Protein 2EJ9 (pdb70)

CATH classification: 3.30.930.10 (+1 more: 2.30.30.100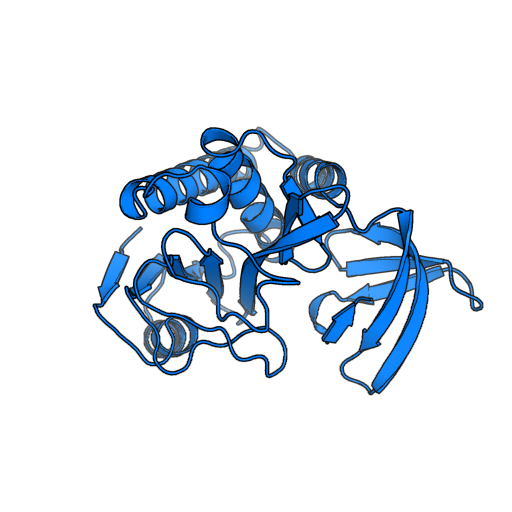)

Secondary structure (DSSP, 8-state):
-EEEEES-BS-HHHHHHHHHHTT--SEEEEES-BSS-B-GGG-B----TTSEEEEEEEETTSS-HHHHHHHHHHHHHHHHTTT--S-EEEETTTEEEEEETTEEEEEEEEEEEE-SSEEEEEEEE-SSSPPPGGGGGTB--HHHHHSS---HHHHHHHHHHHHHHHHHHHHTTSS-HHHHHHHHHHHBSSTT-EEEEEETTS-EEEEEEEEE-SSEEEEEETTEEEEEEGGGEEEE-

B-factor: mean 38.95, std 11.86, range [18.67, 87.2]

Organism: Methanocaldococcus jannaschii (strain ATCC 43067 / DSM 2661 / JAL-1 / JCM 10045 / NBRC 100440) (NCBI:txid243232)

Nearest PDB structures (foldseek):
  2ej9-assembly1_A  TM=1.004E+00  e=1.525E-51  Methanocaldococcus jannaschii
  2e41-assembly1_B  TM=8.689E-01  e=1.314E-20  Pyrococcus horikoshii OT3
  2dxu-assembly1_A  TM=8.469E-01  e=2.357E-19  Pyrococcus horikoshii
  8eni-assembly1_A-2  TM=8.545E-01  e=1.157E-18  Staphylococcus aureus subsp. aureus Mu50
  6jhu-assembly1_A-2  TM=6.626E-01  e=2.927E-15  Leishmania major

Structure (mmCIF, N/CA/C/O backbone):
data_2EJ9
#
_entry.id   2EJ9
#
_cell.length_a   117.114
_cell.length_b   61.843
_cell.length_c   42.438
_cell.angle_alpha   90.00
_cell.angle_beta   96.74
_cell.angle_gamma   90.00
#
_symmetry.space_group_name_H-M   'C 1 2 1'
#
loop_
_entity.id
_entity.type
_entity.pdbx_description
1 polymer 'Putative biotin ligase'
2 non-polymer BIOTIN
3 water water
#
loop_
_atom_site.group_PDB
_atom_site.id
_atom_site.type_symbol
_atom_site.label_atom_id
_atom_site.label_alt_id
_atom_site.label_comp_id
_atom_site.label_asym_id
_atom_site.label_entity_id
_atom_site.label_seq_id
_atom_site.pdbx_PDB_ins_code
_atom_site.Cartn_x
_atom_site.Cartn_y
_atom_site.Cartn_z
_atom_site.occupancy
_atom_site.B_iso_or_equiv
_atom_site.auth_seq_id
_atom_site.auth_comp_id
_atom_site.auth_asym_id
_atom_site.auth_atom_id
_atom_site.pdbx_PDB_model_num
ATOM 1 N N . MET A 1 1 ? 36.543 79.820 11.384 1.00 48.99 1 MET A N 1
ATOM 2 C CA . MET A 1 1 ? 35.830 79.104 10.290 1.00 47.41 1 MET A CA 1
ATOM 3 C C . MET A 1 1 ? 34.360 78.954 10.674 1.00 45.89 1 MET A C 1
ATOM 4 O O . MET A 1 1 ? 34.027 78.342 11.689 1.00 45.26 1 MET A O 1
ATOM 9 N N . GLU A 1 2 ? 33.487 79.535 9.859 1.00 44.98 2 GLU A N 1
ATOM 10 C CA . GLU A 1 2 ? 32.051 79.489 10.099 1.00 43.09 2 GLU A CA 1
ATOM 11 C C . GLU A 1 2 ? 31.530 78.056 10.182 1.00 40.75 2 GLU A C 1
ATOM 12 O O . GLU A 1 2 ? 31.871 77.211 9.353 1.00 39.31 2 GLU A O 1
ATOM 18 N N . ILE A 1 3 ? 30.710 77.783 11.193 1.00 36.88 3 ILE A N 1
ATOM 19 C CA . ILE A 1 3 ? 30.145 76.454 11.368 1.00 36.46 3 ILE A CA 1
ATOM 20 C C . ILE A 1 3 ? 28.622 76.478 11.348 1.00 36.42 3 ILE A C 1
ATOM 21 O O . ILE A 1 3 ? 27.987 77.159 12.154 1.00 36.30 3 ILE A O 1
ATOM 26 N N . ILE A 1 4 ? 28.044 75.734 10.414 1.00 34.64 4 ILE A N 1
ATOM 27 C CA . ILE A 1 4 ? 26.596 75.630 10.301 1.00 31.36 4 ILE A CA 1
ATOM 28 C C . ILE A 1 4 ? 26.258 74.340 11.028 1.00 30.37 4 ILE A C 1
ATOM 29 O O . ILE A 1 4 ? 26.523 73.253 10.526 1.00 29.14 4 ILE A O 1
ATOM 34 N N . HIS A 1 5 ? 25.694 74.467 12.226 1.00 29.86 5 HIS A N 1
ATOM 35 C CA . HIS A 1 5 ? 25.358 73.304 13.030 1.00 29.21 5 HIS A CA 1
ATOM 36 C C . HIS A 1 5 ? 23.896 72.909 12.894 1.00 29.48 5 HIS A C 1
ATOM 37 O O . HIS A 1 5 ? 22.996 73.601 13.388 1.00 28.93 5 HIS A O 1
ATOM 44 N N . LEU A 1 6 ? 23.672 71.775 12.242 1.00 27.44 6 LEU A N 1
ATOM 45 C CA . LEU A 1 6 ? 22.333 71.260 11.994 1.00 27.11 6 LEU A CA 1
ATOM 46 C C . LEU A 1 6 ? 21.996 70.086 12.899 1.00 28.60 6 LEU A C 1
ATOM 47 O O . LEU A 1 6 ? 22.885 69.362 13.354 1.00 25.63 6 LEU A O 1
ATOM 52 N N . SER A 1 7 ? 20.705 69.893 13.152 1.00 29.96 7 SER A N 1
ATOM 53 C CA . SER A 1 7 ? 20.264 68.780 13.985 1.00 32.16 7 SER A CA 1
ATOM 54 C C . SER A 1 7 ? 20.281 67.512 13.133 1.00 31.64 7 SER A C 1
ATOM 55 O O . SER A 1 7 ? 20.629 66.435 13.609 1.00 30.65 7 SER A O 1
ATOM 58 N N . GLU A 1 8 ? 19.913 67.647 11.862 1.00 31.45 8 GLU A N 1
ATOM 59 C CA . GLU A 1 8 ? 19.927 66.515 10.944 1.00 33.23 8 GLU A CA 1
ATOM 60 C C . GLU A 1 8 ? 19.983 67.010 9.507 1.00 32.45 8 GLU A C 1
ATOM 61 O O . GLU A 1 8 ? 19.631 68.151 9.214 1.00 33.29 8 GLU A O 1
ATOM 67 N N . ILE A 1 9 ? 20.437 66.148 8.611 1.00 32.42 9 ILE A N 1
ATOM 68 C CA . ILE A 1 9 ? 20.546 66.501 7.203 1.00 30.88 9 ILE A CA 1
ATOM 69 C C . ILE A 1 9 ? 20.716 65.173 6.473 1.00 31.94 9 ILE A C 1
ATOM 70 O O . ILE A 1 9 ? 20.955 64.149 7.113 1.00 32.41 9 ILE A O 1
ATOM 75 N N . ASP A 1 10 ? 20.581 65.1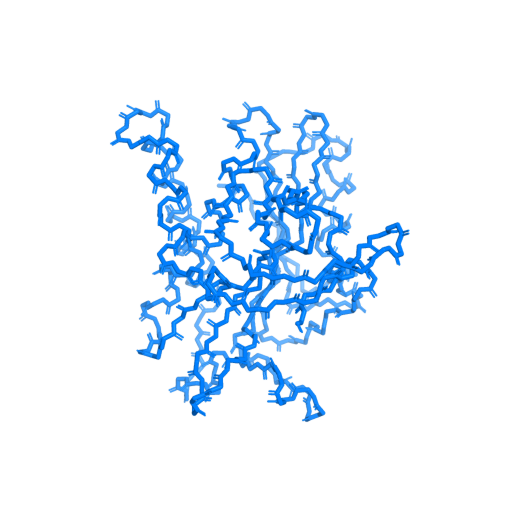71 5.150 1.00 31.25 10 ASP A N 1
ATOM 76 C CA . ASP A 1 10 ? 20.761 63.926 4.414 1.00 32.76 10 ASP A CA 1
ATOM 77 C C . ASP A 1 10 ? 22.244 63.543 4.529 1.00 31.06 10 ASP A C 1
ATOM 78 O O . ASP A 1 10 ? 22.593 62.442 4.978 1.00 30.68 10 ASP A O 1
ATOM 83 N N . SER A 1 11 ? 23.108 64.476 4.151 1.00 29.16 11 SER A N 1
ATOM 84 C CA . SER A 1 11 ? 24.552 64.281 4.215 1.00 28.12 11 SER A CA 1
ATOM 85 C C . SER A 1 11 ? 25.223 65.644 4.299 1.00 28.24 11 SER A C 1
ATOM 86 O O . SER A 1 11 ? 24.880 66.552 3.532 1.00 28.45 11 SER A O 1
ATOM 89 N N . THR A 1 12 ? 26.169 65.806 5.223 1.00 25.33 12 THR A N 1
ATOM 90 C CA . THR A 1 12 ? 26.847 67.095 5.340 1.00 24.23 12 THR A CA 1
ATOM 91 C C . THR A 1 12 ? 27.665 67.372 4.074 1.00 26.89 12 THR A C 1
ATOM 92 O O . THR A 1 12 ? 27.830 68.526 3.674 1.00 25.39 12 THR A O 1
ATOM 96 N N . ASN A 1 13 ? 28.168 66.317 3.437 1.00 27.54 13 ASN A N 1
ATOM 97 C CA . ASN A 1 13 ? 28.947 66.491 2.209 1.00 28.15 13 ASN A CA 1
ATOM 98 C C . ASN A 1 13 ? 28.056 67.042 1.098 1.00 28.31 13 ASN A C 1
ATOM 99 O O . ASN A 1 13 ? 28.392 68.036 0.456 1.00 29.01 13 ASN A O 1
ATOM 104 N N . ASP A 1 14 ? 26.919 66.392 0.867 1.00 29.57 14 ASP A N 1
ATOM 105 C CA . ASP A 1 14 ? 26.011 66.842 -0.183 1.00 30.97 14 ASP A CA 1
ATOM 106 C C . ASP A 1 14 ? 25.495 68.257 0.069 1.00 31.01 14 ASP A C 1
ATOM 107 O O . ASP A 1 14 ? 25.390 69.053 -0.862 1.00 31.62 14 ASP A O 1
ATOM 112 N N . TYR A 1 15 ? 25.179 68.587 1.319 1.00 29.00 15 TYR A N 1
ATOM 113 C CA . TYR A 1 15 ? 24.676 69.932 1.603 1.00 27.49 15 TYR A CA 1
ATOM 114 C C . TYR A 1 15 ? 25.794 70.974 1.486 1.00 25.98 15 TYR A C 1
ATOM 115 O O . TYR A 1 15 ? 25.580 72.087 1.000 1.00 24.20 15 TYR A O 1
ATOM 124 N N . ALA A 1 16 ? 26.990 70.620 1.935 1.00 22.26 16 ALA A N 1
ATOM 125 C CA . ALA A 1 16 ? 28.124 71.534 1.834 1.00 20.65 16 ALA A CA 1
ATOM 126 C C . ALA A 1 16 ? 28.407 71.806 0.351 1.00 22.59 16 ALA A C 1
ATOM 127 O O . ALA A 1 16 ? 28.841 72.903 -0.023 1.00 21.04 16 ALA A O 1
ATOM 129 N N . LYS A 1 17 ? 28.157 70.812 -0.495 1.00 22.07 17 LYS A N 1
ATOM 130 C CA . LYS A 1 17 ? 28.409 70.994 -1.923 1.00 26.14 17 LYS A CA 1
ATOM 131 C C . LYS A 1 17 ? 27.416 71.954 -2.587 1.00 27.80 17 LYS A C 1
ATOM 132 O O . LYS A 1 17 ? 27.797 72.736 -3.458 1.00 29.83 17 LYS A O 1
ATOM 138 N N . GLU A 1 18 ? 26.148 71.895 -2.189 1.00 29.75 18 GLU A N 1
ATOM 139 C CA . GLU A 1 18 ? 25.152 72.800 -2.764 1.00 32.49 18 GLU A CA 1
ATOM 140 C C . GLU A 1 18 ? 25.537 74.231 -2.405 1.00 32.32 18 GLU A C 1
ATOM 141 O O . GLU A 1 18 ? 25.541 75.116 -3.258 1.00 31.95 18 GLU A O 1
ATOM 147 N N . LEU A 1 19 ? 25.867 74.445 -1.134 1.00 31.21 19 LEU A N 1
ATOM 148 C CA . LEU A 1 19 ? 26.262 75.764 -0.651 1.00 32.48 19 LEU A CA 1
ATOM 149 C C . LEU A 1 19 ? 27.548 76.244 -1.319 1.00 32.99 19 LEU A C 1
ATOM 150 O O . LEU A 1 19 ? 27.685 77.430 -1.636 1.00 33.48 19 LEU A O 1
ATOM 155 N N . ALA A 1 20 ? 28.486 75.324 -1.532 1.00 31.88 20 ALA A N 1
ATOM 156 C CA . ALA A 1 20 ? 29.754 75.666 -2.169 1.00 33.98 20 ALA A CA 1
ATOM 157 C C . ALA A 1 20 ? 29.517 76.022 -3.633 1.00 36.46 20 ALA A C 1
ATOM 158 O O . ALA A 1 20 ? 30.150 76.928 -4.169 1.00 36.61 20 ALA A O 1
ATOM 160 N N . LYS A 1 21 ? 28.610 75.299 -4.278 1.00 38.40 21 LYS A N 1
ATOM 161 C CA . LYS A 1 21 ? 28.292 75.563 -5.674 1.00 43.01 21 LYS A CA 1
ATOM 162 C C . LYS A 1 21 ? 27.771 76.991 -5.837 1.00 44.40 21 LYS A C 1
ATOM 163 O O . LYS A 1 21 ? 28.039 77.649 -6.846 1.00 43.92 21 LYS A O 1
ATOM 169 N N . GLU A 1 22 ? 27.032 77.465 -4.838 1.00 44.61 22 GLU A N 1
ATOM 170 C CA . GLU A 1 22 ? 26.460 78.808 -4.884 1.00 47.36 22 GLU A CA 1
ATOM 171 C C . GLU A 1 22 ? 27.398 79.921 -4.432 1.00 47.19 22 GLU A C 1
ATOM 172 O O . GLU A 1 22 ? 26.996 81.085 -4.387 1.00 46.66 22 GLU A O 1
ATOM 178 N N . GLY A 1 23 ? 28.634 79.576 -4.080 1.00 45.14 23 GLY A N 1
ATOM 179 C CA . GLY A 1 23 ? 29.563 80.610 -3.665 1.00 44.25 23 GLY A CA 1
ATOM 180 C C . GLY A 1 23 ? 30.222 80.544 -2.297 1.00 42.09 23 GLY A C 1
ATOM 181 O O . GLY A 1 23 ? 31.307 81.103 -2.126 1.00 41.89 23 GLY A O 1
ATOM 182 N N . LYS A 1 24 ? 29.608 79.882 -1.320 1.00 42.00 24 LYS A N 1
ATOM 183 C CA . LYS A 1 24 ? 30.225 79.828 0.005 1.00 40.85 24 LYS A CA 1
ATOM 184 C C . LYS A 1 24 ? 31.550 79.085 0.064 1.00 39.58 24 LYS A C 1
ATOM 185 O O . LYS A 1 24 ? 31.750 78.086 -0.624 1.00 37.69 24 LYS A O 1
ATOM 191 N N . ARG A 1 25 ? 32.457 79.609 0.886 1.00 38.81 25 ARG A N 1
ATOM 192 C CA . ARG A 1 25 ? 33.789 79.047 1.084 1.00 39.52 25 ARG A CA 1
ATOM 193 C C . ARG A 1 25 ? 34.190 79.149 2.552 1.00 38.98 25 ARG A C 1
ATOM 194 O O . ARG A 1 25 ? 33.610 79.919 3.317 1.00 38.22 25 ARG A O 1
ATOM 202 N N . ASN A 1 26 ? 35.195 78.367 2.928 1.00 37.94 26 ASN A N 1
ATOM 203 C CA . ASN A 1 26 ? 35.731 78.382 4.279 1.00 38.82 26 ASN A CA 1
ATOM 204 C C . ASN A 1 26 ? 34.652 78.286 5.347 1.00 36.27 26 ASN A C 1
ATOM 205 O O . ASN A 1 26 ? 34.495 79.188 6.169 1.00 35.53 26 ASN A O 1
ATOM 210 N N . PHE A 1 27 ? 33.901 77.192 5.317 1.00 32.25 27 PHE A N 1
ATOM 211 C CA . PHE A 1 27 ? 32.855 76.963 6.298 1.00 30.31 27 PHE A CA 1
ATOM 212 C C . PHE A 1 27 ? 32.719 75.469 6.528 1.00 29.37 27 PHE A C 1
ATOM 213 O O . PHE A 1 27 ? 33.237 74.654 5.759 1.00 27.51 27 PHE A O 1
ATOM 221 N N . ILE A 1 28 ? 32.007 75.124 7.591 1.00 27.02 28 ILE A N 1
ATOM 222 C CA . ILE A 1 28 ? 31.781 73.740 7.955 1.00 26.81 28 ILE A CA 1
ATOM 223 C C . ILE A 1 28 ? 30.294 73.468 8.095 1.00 26.07 28 ILE A C 1
ATOM 224 O O . ILE A 1 28 ? 29.531 74.328 8.528 1.00 26.48 28 ILE A O 1
ATOM 229 N N . VAL A 1 29 ? 29.880 72.273 7.706 1.00 26.17 29 VAL A N 1
ATOM 230 C CA . VAL A 1 29 ? 28.500 71.874 7.893 1.00 24.44 29 VAL A CA 1
ATOM 231 C C . VAL A 1 29 ? 28.582 70.704 8.876 1.00 25.34 29 VAL A C 1
ATOM 232 O O . VAL A 1 29 ? 29.134 69.649 8.559 1.00 23.38 29 VAL A O 1
ATOM 236 N N . LEU A 1 30 ? 28.062 70.913 10.079 1.00 25.11 30 LEU A N 1
ATOM 237 C CA . LEU A 1 30 ? 28.052 69.889 11.125 1.00 24.48 30 LEU A CA 1
ATOM 238 C C . LEU A 1 30 ? 26.611 69.428 11.343 1.00 26.12 30 LEU A C 1
ATOM 239 O O . LEU A 1 30 ? 25.698 70.252 11.371 1.00 27.03 30 LEU A O 1
ATOM 244 N N . ALA A 1 31 ? 26.405 68.122 11.495 1.00 26.43 31 ALA A N 1
ATOM 245 C CA . ALA A 1 31 ? 25.063 67.579 11.715 1.00 26.76 31 ALA A CA 1
ATOM 246 C C . ALA A 1 31 ? 25.085 66.533 12.824 1.00 28.19 31 ALA A C 1
ATOM 247 O O . ALA A 1 31 ? 25.921 65.621 12.811 1.00 27.83 31 ALA A O 1
ATOM 249 N N . ASP A 1 32 ? 24.164 66.653 13.778 1.00 28.41 32 ASP A N 1
ATOM 250 C CA . ASP A 1 32 ? 24.123 65.704 14.886 1.00 29.57 32 ASP A CA 1
ATOM 251 C C . ASP A 1 32 ? 23.834 64.296 14.382 1.00 30.61 32 ASP A C 1
ATOM 252 O O . ASP A 1 32 ? 24.231 63.318 15.005 1.00 30.28 32 ASP A O 1
ATOM 257 N N . LYS A 1 33 ? 23.139 64.196 13.253 1.00 31.11 33 LYS A N 1
ATOM 258 C CA . LYS A 1 33 ? 22.847 62.901 12.656 1.00 32.35 33 LYS A CA 1
ATOM 259 C C . LYS A 1 33 ? 22.586 63.064 11.168 1.00 31.29 33 LYS A C 1
ATOM 260 O O . LYS A 1 33 ? 22.183 64.138 10.716 1.00 30.05 33 LYS A O 1
ATOM 266 N N . GLN A 1 34 ? 22.829 61.998 10.411 1.00 29.91 34 GLN A N 1
ATOM 267 C CA . GLN A 1 34 ? 22.628 62.022 8.963 1.00 31.43 34 GLN A CA 1
ATOM 268 C C . GLN A 1 34 ? 21.652 60.918 8.575 1.00 32.05 34 GLN A C 1
ATOM 269 O O . GLN A 1 34 ? 21.742 59.799 9.082 1.00 31.18 34 GLN A O 1
ATOM 275 N N . ASN A 1 35 ? 20.722 61.239 7.681 1.00 33.14 35 ASN A N 1
ATOM 276 C CA . ASN A 1 35 ? 19.728 60.269 7.230 1.00 34.32 35 ASN A CA 1
ATOM 277 C C . ASN A 1 35 ? 20.240 59.461 6.050 1.00 34.36 35 ASN A C 1
ATOM 278 O O . ASN A 1 35 ? 19.694 58.406 5.732 1.00 34.03 35 ASN A O 1
ATOM 283 N N . ASN A 1 36 ? 21.283 59.960 5.395 1.00 33.99 36 ASN A N 1
ATOM 284 C CA . ASN A 1 36 ? 21.841 59.265 4.241 1.00 34.07 36 ASN A CA 1
ATOM 285 C C . ASN A 1 36 ? 23.352 59.488 4.150 1.00 32.77 36 ASN A C 1
ATOM 286 O O . ASN A 1 36 ? 23.877 59.859 3.096 1.00 27.33 36 ASN A O 1
ATOM 291 N N . GLY A 1 37 ? 24.042 59.247 5.265 1.00 29.90 37 GLY A N 1
ATOM 292 C CA . GLY A 1 37 ? 25.485 59.426 5.308 1.00 31.17 37 GLY A CA 1
ATOM 293 C C . GLY A 1 37 ? 26.216 58.556 4.299 1.00 31.24 37 GLY A C 1
ATOM 294 O O . GLY A 1 37 ? 25.874 57.388 4.125 1.00 29.41 37 GLY A O 1
ATOM 295 N N . LYS A 1 38 ? 27.231 59.111 3.642 1.00 30.56 38 LYS A N 1
ATOM 296 C CA . LYS A 1 38 ? 27.974 58.351 2.644 1.00 33.02 38 LYS A CA 1
ATOM 297 C C . LYS A 1 38 ? 29.450 58.101 2.921 1.00 31.90 38 LYS A C 1
ATOM 298 O O . LYS A 1 38 ? 30.162 58.947 3.463 1.00 33.14 38 LYS A O 1
ATOM 304 N N . GLY A 1 39 ? 29.898 56.917 2.528 1.00 30.43 39 GLY A N 1
ATOM 305 C CA . GLY A 1 39 ? 31.289 56.556 2.682 1.00 29.99 39 GLY A CA 1
ATOM 306 C C . GLY A 1 39 ? 31.872 56.495 1.282 1.00 31.28 39 GLY A C 1
ATOM 307 O O . GLY A 1 39 ? 31.181 56.809 0.300 1.00 27.83 39 GLY A O 1
ATOM 308 N N . ARG A 1 40 ? 33.131 56.087 1.177 1.00 29.53 40 ARG A N 1
ATOM 309 C CA . ARG A 1 40 ? 33.780 55.997 -0.120 1.00 32.58 40 ARG A CA 1
ATOM 310 C C . ARG A 1 40 ? 33.167 54.928 -1.028 1.00 32.57 40 ARG A C 1
ATOM 311 O O . ARG A 1 40 ? 32.740 53.870 -0.584 1.00 30.17 40 ARG A O 1
ATOM 319 N N . TRP A 1 41 ? 33.129 55.296 -2.321 1.00 35.73 41 TRP A N 1
ATOM 320 C CA . TRP A 1 41 ? 32.595 54.344 -3.274 1.00 39.27 41 TRP A CA 1
ATOM 321 C C . TRP A 1 41 ? 31.327 53.521 -3.032 1.00 39.63 41 TRP A C 1
ATOM 322 O O . TRP A 1 41 ? 31.340 52.297 -3.035 1.00 40.99 41 TRP A O 1
ATOM 333 N N . GLY A 1 42 ? 30.239 54.284 -2.824 1.00 40.91 42 GLY A N 1
ATOM 334 C CA . GLY A 1 42 ? 28.980 53.605 -2.583 1.00 41.64 42 GLY A CA 1
ATOM 335 C C . GLY A 1 42 ? 28.662 53.063 -1.172 1.00 42.18 42 GLY A C 1
ATOM 336 O O . GLY A 1 42 ? 27.633 52.425 -0.933 1.00 42.00 42 GLY A O 1
ATOM 337 N N . ARG A 1 43 ? 29.577 53.307 -0.242 1.00 39.14 43 ARG A N 1
ATOM 338 C CA . ARG A 1 43 ? 29.375 52.821 1.115 1.00 39.48 43 ARG A CA 1
ATOM 339 C C . ARG A 1 43 ? 28.388 53.690 1.875 1.00 38.30 43 ARG A C 1
ATOM 340 O O . ARG A 1 43 ? 28.325 54.904 1.679 1.00 35.96 43 ARG A O 1
ATOM 348 N N . VAL A 1 44 ? 27.615 53.059 2.745 1.00 38.03 44 VAL A N 1
ATOM 349 C CA . VAL A 1 44 ? 26.693 53.796 3.585 1.00 38.42 44 VAL A CA 1
ATOM 350 C C . VAL A 1 44 ? 27.511 54.084 4.844 1.00 37.81 44 VAL A C 1
ATOM 351 O O . VAL A 1 44 ? 28.382 53.291 5.219 1.00 36.69 44 VAL A O 1
ATOM 355 N N . TRP A 1 45 ? 27.271 55.231 5.467 1.00 36.36 45 TRP A N 1
ATOM 356 C CA . TRP A 1 45 ? 27.968 55.575 6.698 1.00 35.32 45 TRP A CA 1
ATOM 357 C C . TRP A 1 45 ? 26.900 55.809 7.753 1.00 35.50 45 TRP A C 1
ATOM 358 O O . TRP A 1 45 ? 26.217 56.836 7.741 1.00 33.96 45 TRP A O 1
ATOM 369 N N . TYR A 1 46 ? 26.741 54.839 8.649 1.00 34.67 46 TYR A N 1
ATOM 370 C CA . TYR A 1 46 ? 25.743 54.950 9.702 1.00 35.76 46 TYR A CA 1
ATOM 371 C C . TYR A 1 46 ? 26.046 56.177 10.531 1.00 33.28 46 TYR A C 1
ATOM 372 O O . TYR A 1 46 ? 27.137 56.320 11.081 1.00 34.92 46 TYR A O 1
ATOM 381 N N . SER A 1 47 ? 25.072 57.073 10.595 1.00 32.65 47 SER A N 1
ATOM 382 C CA . SER A 1 47 ? 25.244 58.326 11.303 1.00 30.37 47 SER A CA 1
ATOM 383 C C . SER A 1 47 ? 24.195 58.571 12.377 1.00 31.29 47 SER A C 1
ATOM 384 O O . SER A 1 47 ? 23.405 59.515 12.288 1.00 29.79 47 SER A O 1
ATOM 387 N N . ASP A 1 48 ? 24.189 57.723 13.396 1.00 31.11 48 ASP A N 1
ATOM 388 C CA . ASP A 1 48 ? 23.232 57.893 14.480 1.00 34.15 48 ASP A CA 1
ATOM 389 C C . ASP A 1 48 ? 23.712 58.944 15.474 1.00 33.52 48 ASP A C 1
ATOM 390 O O . ASP A 1 48 ? 24.903 59.259 15.542 1.00 30.77 48 ASP A O 1
ATOM 395 N N . GLU A 1 49 ? 22.768 59.497 16.231 1.00 35.35 49 GLU A N 1
ATOM 396 C CA . GLU A 1 49 ? 23.068 60.515 17.227 1.00 36.48 49 GLU A CA 1
ATOM 397 C C . GLU A 1 49 ? 24.255 60.066 18.081 1.00 33.93 49 GLU A C 1
ATOM 398 O O . GLU A 1 49 ? 24.380 58.883 18.405 1.00 33.61 49 GLU A O 1
ATOM 404 N N . GLY A 1 50 ? 25.132 61.008 18.422 1.00 32.06 50 GLY A N 1
ATOM 405 C CA . GLY A 1 50 ? 26.302 60.688 19.228 1.00 30.05 50 GLY A CA 1
ATOM 406 C C . GLY A 1 50 ? 27.611 60.752 18.454 1.00 28.69 50 GLY A C 1
ATOM 407 O O . GLY A 1 50 ? 28.684 60.965 19.032 1.00 26.49 50 GLY A O 1
ATOM 408 N N . GLY A 1 51 ? 27.533 60.555 17.142 1.00 29.86 51 GLY A N 1
ATOM 409 C CA . GLY A 1 51 ? 28.731 60.609 16.322 1.00 26.72 51 GLY A CA 1
ATOM 410 C C . GLY A 1 51 ? 29.075 62.023 15.878 1.00 27.24 51 GLY A C 1
ATOM 411 O O . GLY A 1 51 ? 28.277 62.949 16.017 1.00 25.63 51 GLY A O 1
ATOM 412 N N . LEU A 1 52 ? 30.280 62.192 15.347 1.00 26.11 52 LEU A N 1
ATOM 413 C CA . LEU A 1 52 ? 30.724 63.490 14.869 1.00 26.18 52 LEU A CA 1
ATOM 414 C C . LEU A 1 52 ? 30.731 63.407 13.342 1.00 27.04 52 LEU A C 1
ATOM 415 O O . LEU A 1 52 ? 31.494 62.631 12.751 1.00 23.36 52 LEU A O 1
ATOM 420 N N . TYR A 1 53 ? 29.865 64.197 12.715 1.00 24.66 53 TYR A N 1
ATOM 421 C CA . TYR A 1 53 ? 29.740 64.211 11.260 1.00 23.67 53 TYR A CA 1
ATOM 422 C C . TYR A 1 53 ? 29.801 65.643 10.746 1.00 24.09 53 TYR A C 1
ATOM 423 O O . TYR A 1 53 ? 28.892 66.437 11.004 1.00 22.88 53 TYR A O 1
ATOM 432 N N . PHE A 1 54 ? 30.863 65.985 10.025 1.00 21.41 54 PHE A N 1
ATOM 433 C CA . PHE A 1 54 ? 30.964 67.335 9.490 1.00 23.18 54 PHE A CA 1
ATOM 434 C C . PHE A 1 54 ? 31.753 67.370 8.190 1.00 23.60 54 PHE A C 1
ATOM 435 O O . PHE A 1 54 ? 32.509 66.442 7.871 1.00 22.12 54 PHE A O 1
ATOM 443 N N . SER A 1 55 ? 31.551 68.440 7.434 1.00 20.97 55 SER A N 1
ATOM 444 C CA . SER A 1 55 ? 32.241 68.618 6.165 1.00 23.81 55 SER A CA 1
ATOM 445 C C . SER A 1 55 ? 32.833 70.020 6.111 1.00 25.03 55 SER A C 1
ATOM 446 O O . SER A 1 55 ? 32.142 71.012 6.366 1.00 25.73 55 SER A O 1
ATOM 449 N N . MET A 1 56 ? 34.122 70.089 5.804 1.00 23.73 56 MET A N 1
ATOM 450 C CA . MET A 1 56 ? 34.830 71.353 5.693 1.00 26.55 56 MET A CA 1
ATOM 451 C C . MET A 1 56 ? 34.957 71.707 4.226 1.00 27.69 56 MET A C 1
ATOM 452 O O . MET A 1 56 ? 35.351 70.868 3.414 1.00 25.47 56 MET A O 1
ATOM 457 N N . VAL A 1 57 ? 34.636 72.951 3.895 1.00 27.92 57 VAL A N 1
ATOM 458 C CA . VAL A 1 57 ? 34.752 73.428 2.525 1.00 30.25 57 VAL A CA 1
ATOM 459 C C . VAL A 1 57 ? 35.925 74.399 2.543 1.00 32.93 57 VAL A C 1
ATOM 460 O O . VAL A 1 57 ? 35.913 75.382 3.283 1.00 32.25 57 VAL A O 1
ATOM 464 N N . LEU A 1 58 ? 36.937 74.105 1.736 1.00 34.51 58 LEU A N 1
ATOM 465 C CA . LEU A 1 58 ? 38.137 74.929 1.671 1.00 38.78 58 LEU A CA 1
ATOM 466 C C . LEU A 1 58 ? 38.412 75.379 0.248 1.00 40.34 58 LEU A C 1
ATOM 467 O O . LEU A 1 58 ? 38.051 74.691 -0.709 1.00 39.95 58 LEU A O 1
ATOM 472 N N . ASP A 1 59 ? 39.062 76.531 0.120 1.00 44.03 59 ASP A N 1
ATOM 473 C CA . ASP A 1 59 ? 39.425 77.062 -1.185 1.00 47.16 59 ASP A CA 1
ATOM 474 C C . ASP A 1 59 ? 40.466 76.131 -1.803 1.00 48.21 59 ASP A C 1
ATOM 475 O O . ASP A 1 59 ? 41.529 75.906 -1.224 1.00 47.38 59 ASP A O 1
ATOM 480 N N . SER A 1 60 ? 40.144 75.586 -2.973 1.00 50.94 60 SER A N 1
ATOM 481 C CA . SER A 1 60 ? 41.027 74.668 -3.688 1.00 52.64 60 SER A CA 1
ATOM 482 C C . SER A 1 60 ? 42.459 75.182 -3.812 1.00 53.87 60 SER A C 1
ATOM 483 O O . SER A 1 60 ? 43.402 74.395 -3.920 1.00 53.18 60 SER A O 1
ATOM 486 N N . LYS A 1 61 ? 42.625 76.500 -3.794 1.00 54.28 61 LYS A N 1
ATOM 487 C CA . LYS A 1 61 ? 43.953 77.079 -3.923 1.00 55.34 61 LYS A CA 1
ATOM 488 C C . LYS A 1 61 ? 44.492 77.636 -2.607 1.00 54.70 61 LYS A C 1
ATOM 489 O O . LYS A 1 61 ? 45.403 78.466 -2.602 1.00 55.21 61 LYS A O 1
ATOM 495 N N . LEU A 1 62 ? 43.933 77.164 -1.495 1.00 53.80 62 LEU A N 1
ATOM 496 C CA . LEU A 1 62 ? 44.372 77.595 -0.171 1.00 53.00 62 LEU A CA 1
ATOM 497 C C . LEU A 1 62 ? 45.750 76.997 0.040 1.00 51.45 62 LEU A C 1
ATOM 498 O O . LEU A 1 62 ? 46.648 77.635 0.587 1.00 51.95 62 LEU A O 1
ATOM 503 N N . TYR A 1 63 ? 45.896 75.753 -0.394 1.00 48.96 63 TYR A N 1
ATOM 504 C CA . TYR A 1 63 ? 47.158 75.039 -0.288 1.00 47.15 63 TYR A CA 1
ATOM 505 C C . TYR A 1 63 ? 47.054 73.806 -1.171 1.00 45.79 63 TYR A C 1
ATOM 506 O O . TYR A 1 63 ? 45.976 73.491 -1.684 1.00 43.65 63 TYR A O 1
ATOM 515 N N . ASN A 1 64 ? 48.175 73.119 -1.354 1.00 43.61 64 ASN A N 1
ATOM 516 C CA . ASN A 1 64 ? 48.209 71.917 -2.175 1.00 42.71 64 ASN A CA 1
ATOM 517 C C . ASN A 1 64 ? 47.189 70.909 -1.629 1.00 41.36 64 ASN A C 1
ATOM 518 O O . ASN A 1 64 ? 47.311 70.445 -0.490 1.00 41.24 64 ASN A O 1
ATOM 523 N N . PRO A 1 65 ? 46.164 70.567 -2.431 1.00 39.44 65 PRO A N 1
ATOM 524 C CA . PRO A 1 65 ? 45.132 69.611 -2.008 1.00 38.14 65 PRO A CA 1
ATOM 525 C C . PRO A 1 65 ? 45.737 68.269 -1.598 1.00 36.48 65 PRO A C 1
ATOM 526 O O . PRO A 1 65 ? 45.277 67.623 -0.652 1.00 35.02 65 PRO A O 1
ATOM 530 N N . LYS A 1 66 ? 46.768 67.850 -2.322 1.00 35.51 66 LYS A N 1
ATOM 531 C CA . LYS A 1 66 ? 47.421 66.585 -2.021 1.00 34.95 66 LYS A CA 1
ATOM 532 C C . LYS A 1 66 ? 48.078 66.615 -0.651 1.00 32.36 66 LYS A C 1
ATOM 533 O O . LYS A 1 66 ? 48.161 65.590 0.021 1.00 31.86 66 LYS A O 1
ATOM 539 N N . VAL A 1 67 ? 48.533 67.789 -0.224 1.00 31.63 67 VAL A N 1
ATOM 540 C CA . VAL A 1 67 ? 49.148 67.898 1.092 1.00 30.37 67 VAL A CA 1
ATOM 541 C C . VAL A 1 67 ? 48.033 67.909 2.136 1.00 31.66 67 VAL A C 1
ATOM 542 O O . VAL A 1 67 ? 48.126 67.246 3.174 1.00 30.99 67 VAL A O 1
ATOM 546 N N . ILE A 1 68 ? 46.969 68.654 1.849 1.00 32.11 68 ILE A N 1
ATOM 547 C CA . ILE A 1 68 ? 45.822 68.729 2.748 1.00 30.65 68 ILE A CA 1
ATOM 548 C C . ILE A 1 68 ? 45.273 67.322 3.010 1.00 29.66 68 ILE A C 1
ATOM 549 O O . ILE A 1 68 ? 44.937 66.981 4.146 1.00 28.53 68 ILE A O 1
ATOM 554 N N . ASN A 1 69 ? 45.190 66.511 1.958 1.00 27.93 69 ASN A N 1
ATOM 555 C CA . ASN A 1 69 ? 44.680 65.148 2.081 1.00 29.39 69 ASN A CA 1
ATOM 556 C C . ASN A 1 69 ? 45.415 64.329 3.140 1.00 29.64 69 ASN A C 1
ATOM 557 O O . ASN A 1 69 ? 44.822 63.458 3.773 1.00 27.60 69 ASN A O 1
ATOM 562 N N . LEU A 1 70 ? 46.705 64.599 3.323 1.00 29.13 70 LEU A N 1
ATOM 563 C CA . LEU A 1 70 ? 47.488 63.878 4.323 1.00 30.11 70 LEU A CA 1
ATOM 564 C C . LEU A 1 70 ? 47.413 64.571 5.672 1.00 29.71 70 LEU A C 1
ATOM 565 O O . LEU A 1 70 ? 47.491 63.931 6.721 1.00 30.24 70 LEU A O 1
ATOM 570 N N . LEU A 1 71 ? 47.244 65.884 5.643 1.00 29.00 71 LEU A N 1
ATOM 571 C CA . LEU A 1 71 ? 47.175 66.648 6.877 1.00 28.70 71 LEU A CA 1
ATOM 572 C C . LEU A 1 71 ? 45.949 66.306 7.724 1.00 27.83 71 LEU A C 1
ATOM 573 O O . LEU A 1 71 ? 46.055 66.151 8.937 1.00 28.66 71 LEU A O 1
ATOM 578 N N . VAL A 1 72 ? 44.792 66.179 7.081 1.00 27.90 72 VAL A N 1
ATOM 579 C CA . VAL A 1 72 ? 43.547 65.875 7.779 1.00 26.47 72 VAL A CA 1
ATOM 580 C C . VAL A 1 72 ? 43.642 64.621 8.663 1.00 26.48 72 VAL A C 1
ATOM 581 O O . VAL A 1 72 ? 43.393 64.685 9.869 1.00 24.62 72 VAL A O 1
ATOM 585 N N . PRO A 1 73 ? 43.998 63.465 8.082 1.00 25.45 73 PRO A N 1
ATOM 586 C CA . PRO A 1 73 ? 44.094 62.266 8.926 1.00 27.59 73 PRO A CA 1
ATOM 587 C C . PRO A 1 73 ? 45.090 62.448 10.079 1.00 28.35 73 PRO A C 1
ATOM 588 O O . PRO A 1 73 ? 44.848 62.000 11.212 1.00 29.55 73 PRO A O 1
ATOM 592 N N . ILE A 1 74 ? 46.200 63.118 9.787 1.00 28.33 74 ILE A N 1
ATOM 593 C CA . ILE A 1 74 ? 47.233 63.389 10.786 1.00 32.08 74 ILE A CA 1
ATOM 594 C C . ILE A 1 74 ? 46.649 64.140 11.986 1.00 30.76 74 ILE A C 1
ATOM 595 O O . ILE A 1 74 ? 46.896 63.779 13.138 1.00 31.51 74 ILE A O 1
ATOM 600 N N . CYS A 1 75 ? 45.882 65.190 11.708 1.00 29.78 75 CYS A N 1
ATOM 601 C CA . CYS A 1 75 ? 45.279 65.982 12.772 1.00 28.94 75 CYS A CA 1
ATOM 602 C C . CYS A 1 75 ? 44.297 65.171 13.595 1.00 28.66 75 CYS A C 1
ATOM 603 O O . CYS A 1 75 ? 44.255 65.285 14.821 1.00 28.65 75 CYS A O 1
ATOM 606 N N . ILE A 1 76 ? 43.495 64.349 12.929 1.00 28.85 76 ILE A N 1
ATOM 607 C CA . ILE A 1 76 ? 42.537 63.530 13.655 1.00 28.07 76 ILE A CA 1
ATOM 608 C C . ILE A 1 76 ? 43.297 62.619 14.616 1.00 29.30 76 ILE A C 1
ATOM 609 O O . ILE A 1 76 ? 42.930 62.494 15.786 1.00 29.95 76 ILE A O 1
ATOM 614 N N . ILE A 1 77 ? 44.359 61.992 14.120 1.00 29.17 77 ILE A N 1
ATOM 615 C CA . ILE A 1 77 ? 45.167 61.097 14.947 1.00 31.84 77 ILE A CA 1
ATOM 616 C C . ILE A 1 77 ? 45.693 61.814 16.189 1.00 32.36 77 ILE A C 1
ATOM 617 O O . ILE A 1 77 ? 45.461 61.385 17.319 1.00 32.25 77 ILE A O 1
ATOM 622 N N . GLU A 1 78 ? 46.403 62.914 15.972 1.00 32.63 78 GLU A N 1
ATOM 623 C CA . GLU A 1 78 ? 46.982 63.647 17.079 1.00 34.93 78 GLU A CA 1
ATOM 624 C C . GLU A 1 78 ? 45.954 64.176 18.060 1.00 35.29 78 GLU A C 1
ATOM 625 O O . GLU A 1 78 ? 46.249 64.318 19.243 1.00 36.63 78 GLU A O 1
ATOM 631 N N . VAL A 1 79 ? 44.741 64.450 17.591 1.00 34.47 79 VAL A N 1
ATOM 632 C CA . VAL A 1 79 ? 43.719 64.937 18.500 1.00 33.57 79 VAL A CA 1
ATOM 633 C C . VAL A 1 79 ? 43.134 63.790 19.319 1.00 33.75 79 VAL A C 1
ATOM 634 O O . VAL A 1 79 ? 42.945 63.925 20.528 1.00 33.68 79 VAL A O 1
ATOM 638 N N . LEU A 1 80 ? 42.859 62.657 18.678 1.00 32.07 80 LEU A N 1
ATOM 639 C CA . LEU A 1 80 ? 42.288 61.521 19.402 1.00 33.73 80 LEU A CA 1
ATOM 640 C C . LEU A 1 80 ? 43.276 60.911 20.401 1.00 34.25 80 LEU A C 1
ATOM 641 O O . LEU A 1 80 ? 42.867 60.284 21.381 1.00 32.51 80 LEU A O 1
ATOM 646 N N . LYS A 1 81 ? 44.571 61.099 20.157 1.00 35.43 81 LYS A N 1
ATOM 647 C CA . LYS A 1 81 ? 45.593 60.591 21.067 1.00 38.94 81 LYS A CA 1
ATOM 648 C C . LYS A 1 81 ? 45.367 61.133 22.485 1.00 39.88 81 LYS A C 1
ATOM 649 O O . LYS A 1 81 ? 45.677 60.465 23.471 1.00 39.39 81 LYS A O 1
ATOM 655 N N . ASN A 1 82 ? 44.824 62.344 22.579 1.00 40.63 82 ASN A N 1
ATOM 656 C CA . ASN A 1 82 ? 44.562 62.966 23.875 1.00 42.18 82 ASN A CA 1
ATOM 657 C C . ASN A 1 82 ? 43.442 62.273 24.650 1.00 41.93 82 ASN A C 1
ATOM 658 O O . ASN A 1 82 ? 43.306 62.475 25.857 1.00 41.73 82 ASN A O 1
ATOM 663 N N . TYR A 1 83 ? 42.645 61.459 23.962 1.00 40.90 83 TYR A N 1
ATOM 664 C CA . TYR A 1 83 ? 41.521 60.767 24.596 1.00 41.33 83 TYR A CA 1
ATOM 665 C C . TYR A 1 83 ? 41.695 59.259 24.732 1.00 41.59 83 TYR A C 1
ATOM 666 O O . TYR A 1 83 ? 41.093 58.638 25.608 1.00 42.27 83 TYR A O 1
ATOM 675 N N . VAL A 1 84 ? 42.506 58.668 23.863 1.00 42.71 84 VAL A N 1
ATOM 676 C CA . VAL A 1 84 ? 42.709 57.224 23.888 1.00 45.29 84 VAL A CA 1
ATOM 677 C C . VAL A 1 84 ? 44.159 56.823 24.142 1.00 45.21 84 VAL A C 1
ATOM 678 O O . VAL A 1 84 ? 45.087 57.409 23.586 1.00 44.56 84 VAL A O 1
ATOM 682 N N . ASP A 1 85 ? 44.341 55.810 24.981 1.00 46.68 85 ASP A N 1
ATOM 683 C CA . ASP A 1 85 ? 45.673 55.321 25.308 1.00 47.57 85 ASP A CA 1
ATOM 684 C C . ASP A 1 85 ? 46.102 54.238 24.322 1.00 45.29 85 ASP A C 1
ATOM 685 O O . ASP A 1 85 ? 47.296 53.983 24.141 1.00 45.30 85 ASP A O 1
ATOM 690 N N . LYS A 1 86 ? 45.123 53.618 23.667 1.00 42.68 86 LYS A N 1
ATOM 691 C CA . LYS A 1 86 ? 45.404 52.562 22.708 1.00 39.89 86 LYS A CA 1
ATOM 692 C C . LYS A 1 86 ? 46.018 53.086 21.416 1.00 37.79 86 LYS A C 1
ATOM 693 O O . LYS A 1 86 ? 45.919 54.266 21.084 1.00 34.63 86 LYS A O 1
ATOM 699 N N . GLU A 1 87 ? 46.664 52.178 20.700 1.00 35.83 87 GLU A N 1
ATOM 700 C CA . GLU A 1 87 ? 47.345 52.482 19.452 1.00 35.62 87 GLU A CA 1
ATOM 701 C C . GLU A 1 87 ? 46.387 52.950 18.358 1.00 33.04 87 GLU A C 1
ATOM 702 O O . GLU A 1 87 ? 45.370 52.309 18.094 1.00 30.29 87 GLU A O 1
ATOM 708 N N . LEU A 1 88 ? 46.726 54.074 17.733 1.00 31.06 88 LEU A N 1
ATOM 709 C CA . LEU A 1 88 ? 45.923 54.636 16.653 1.00 30.95 88 LEU A CA 1
ATOM 710 C C . LEU A 1 88 ? 46.732 54.539 15.370 1.00 29.91 88 LEU A C 1
ATOM 711 O O . LEU A 1 88 ? 47.955 54.666 15.396 1.00 31.45 88 LEU A O 1
ATOM 716 N N . GLY A 1 89 ? 46.052 54.311 14.251 1.00 26.52 89 GLY A N 1
ATOM 717 C CA . GLY A 1 89 ? 46.757 54.198 12.984 1.00 27.74 89 GLY A CA 1
ATOM 718 C C . GLY A 1 89 ? 45.928 54.604 11.782 1.00 26.14 89 GLY A C 1
ATOM 719 O O . GLY A 1 89 ? 44.718 54.828 11.892 1.00 24.74 89 GLY A O 1
ATOM 720 N N . LEU A 1 90 ? 46.580 54.701 10.626 1.00 24.62 90 LEU A N 1
ATOM 721 C CA . LEU A 1 90 ? 45.885 55.079 9.404 1.00 24.50 90 LEU A CA 1
ATOM 722 C C . LEU A 1 90 ? 45.958 53.944 8.413 1.00 24.86 90 LEU A C 1
ATOM 723 O O . LEU A 1 90 ? 47.045 53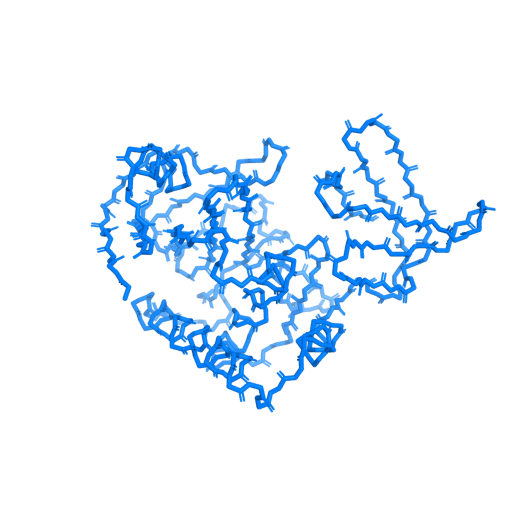.476 8.062 1.00 22.96 90 LEU A O 1
ATOM 728 N N . LYS A 1 91 ? 44.790 53.499 7.971 1.00 22.52 91 LYS A N 1
ATOM 729 C CA . LYS A 1 91 ? 44.706 52.423 7.011 1.00 22.49 91 LYS A CA 1
ATOM 730 C C . LYS A 1 91 ? 44.377 53.072 5.672 1.00 24.11 91 LYS A C 1
ATOM 731 O O . LYS A 1 91 ? 43.396 53.809 5.550 1.00 23.54 91 LYS A O 1
ATOM 737 N N . PHE A 1 92 ? 45.208 52.802 4.677 1.00 23.75 92 PHE A N 1
ATOM 738 C CA . PHE A 1 92 ? 45.015 53.362 3.353 1.00 25.35 92 PHE A CA 1
ATOM 739 C C . PHE A 1 92 ? 43.620 53.056 2.808 1.00 27.02 92 PHE A C 1
ATOM 740 O O . PHE A 1 92 ? 43.157 51.920 2.855 1.00 25.51 92 PHE A O 1
ATOM 748 N N . PRO A 1 93 ? 42.948 54.065 2.242 1.00 30.58 93 PRO A N 1
ATOM 749 C CA . PRO A 1 93 ? 43.424 55.443 2.091 1.00 33.07 93 PRO A CA 1
ATOM 750 C C . PRO A 1 93 ? 43.424 56.273 3.384 1.00 35.51 93 PRO A C 1
ATOM 751 O O . PRO A 1 93 ? 44.484 56.683 3.885 1.00 36.10 93 PRO A O 1
ATOM 755 N N . ASN A 1 94 ? 42.229 56.496 3.929 1.00 36.03 94 ASN A N 1
ATOM 756 C CA . ASN A 1 94 ? 42.086 57.313 5.122 1.00 36.65 94 ASN A CA 1
ATOM 757 C C . ASN A 1 94 ? 41.236 56.777 6.278 1.00 34.90 94 ASN A C 1
ATOM 758 O O . ASN A 1 94 ? 40.623 57.557 7.013 1.00 34.64 94 ASN A O 1
ATOM 763 N N . ASP A 1 95 ? 41.193 55.459 6.456 1.00 29.65 95 ASP A N 1
ATOM 764 C CA . ASP A 1 95 ? 40.414 54.929 7.567 1.00 27.48 95 ASP A CA 1
ATOM 765 C C . ASP A 1 95 ? 41.166 55.243 8.852 1.00 26.65 95 ASP A C 1
ATOM 766 O O . ASP A 1 95 ? 42.380 55.042 8.929 1.00 27.07 95 ASP A O 1
ATOM 771 N N . ILE A 1 96 ? 40.454 55.753 9.850 1.00 25.10 96 ILE A N 1
ATOM 772 C CA . ILE A 1 96 ? 41.075 56.056 11.138 1.00 25.45 96 ILE A CA 1
ATOM 773 C C . ILE A 1 96 ? 40.872 54.787 11.950 1.00 26.26 96 ILE A C 1
ATOM 774 O O . ILE A 1 96 ? 39.735 54.388 12.209 1.00 25.75 96 ILE A O 1
ATOM 779 N N . MET A 1 97 ? 41.973 54.154 12.344 1.00 26.55 97 MET A N 1
ATOM 780 C CA . MET A 1 97 ? 41.909 52.887 13.069 1.00 26.43 97 MET A CA 1
ATOM 781 C C . MET A 1 97 ? 42.442 52.907 14.503 1.00 26.47 97 MET A C 1
ATOM 782 O O . MET A 1 97 ? 43.278 53.737 14.860 1.00 24.62 97 MET A O 1
ATOM 787 N N . VAL A 1 98 ? 41.949 51.969 15.309 1.00 27.27 98 VAL A N 1
ATOM 788 C CA . VAL A 1 98 ? 42.387 51.811 16.694 1.00 28.80 98 VAL A CA 1
ATOM 789 C C . VAL A 1 98 ? 42.669 50.319 16.896 1.00 29.65 98 VAL A C 1
ATOM 790 O O . VAL A 1 98 ? 41.903 49.467 16.439 1.00 29.03 98 VAL A O 1
ATOM 794 N N . LYS A 1 99 ? 43.775 49.999 17.554 1.00 31.37 99 LYS A N 1
ATOM 795 C CA . LYS A 1 99 ? 44.123 48.603 17.781 1.00 35.61 99 LYS A CA 1
ATOM 796 C C . LYS A 1 99 ? 43.380 48.068 18.998 1.00 37.86 99 LYS A C 1
ATOM 797 O O . LYS A 1 99 ? 43.430 48.654 20.071 1.00 36.79 99 LYS A O 1
ATOM 803 N N . VAL A 1 100 ? 42.690 46.951 18.813 1.00 43.44 100 VAL A N 1
ATOM 804 C CA . VAL A 1 100 ? 41.932 46.306 19.877 1.00 48.57 100 VAL A CA 1
ATOM 805 C C . VAL A 1 100 ? 42.242 44.811 19.879 1.00 51.56 100 VAL A C 1
ATOM 806 O O . VAL A 1 100 ? 41.924 44.110 18.920 1.00 52.62 100 VAL A O 1
ATOM 810 N N . ASN A 1 101 ? 42.868 44.324 20.946 1.00 55.95 101 ASN A N 1
ATOM 811 C CA . ASN A 1 101 ? 43.190 42.900 21.050 1.00 58.45 101 ASN A CA 1
ATOM 812 C C . ASN A 1 101 ? 43.928 42.344 19.836 1.00 59.16 101 ASN A C 1
ATOM 813 O O . ASN A 1 101 ? 43.476 41.363 19.241 1.00 59.56 101 ASN A O 1
ATOM 818 N N . ASP A 1 102 ? 45.047 42.956 19.460 1.00 59.79 102 ASP A N 1
ATOM 819 C CA . ASP A 1 102 ? 45.805 42.454 18.317 1.00 61.76 102 ASP A CA 1
ATOM 820 C C . ASP A 1 102 ? 44.949 42.593 17.048 1.00 60.41 102 ASP A C 1
ATOM 821 O O . ASP A 1 102 ? 45.216 41.959 16.027 1.00 60.68 102 ASP A O 1
ATOM 826 N N . ASN A 1 103 ? 43.926 43.439 17.125 1.00 58.55 103 ASN A N 1
ATOM 827 C CA . ASN A 1 103 ? 42.996 43.657 16.017 1.00 56.16 103 ASN A CA 1
ATOM 828 C C . ASN A 1 103 ? 42.779 45.153 15.773 1.00 52.02 103 ASN A C 1
ATOM 829 O O . ASN A 1 103 ? 42.751 45.941 16.715 1.00 52.76 103 ASN A O 1
ATOM 834 N N . TYR A 1 104 ? 42.621 45.551 14.516 1.00 45.45 104 TYR A N 1
ATOM 835 C CA . TYR A 1 104 ? 42.367 46.957 14.217 1.00 40.23 104 TYR A CA 1
ATOM 836 C C . TYR A 1 104 ? 40.895 47.136 13.870 1.00 36.12 104 TYR A C 1
ATOM 837 O O . TYR A 1 104 ? 40.331 46.351 13.108 1.00 35.52 104 TYR A O 1
ATOM 846 N N . LYS A 1 105 ? 40.263 48.142 14.461 1.00 32.04 105 LYS A N 1
ATOM 847 C CA . LYS A 1 105 ? 38.862 48.432 14.167 1.00 30.17 105 LYS A CA 1
ATOM 848 C C . LYS A 1 105 ? 38.757 49.897 13.754 1.00 29.30 105 LYS A C 1
ATOM 849 O O . LYS A 1 105 ? 39.520 50.745 14.232 1.00 26.38 105 LYS A O 1
ATOM 855 N N . LYS A 1 106 ? 37.807 50.181 12.868 1.00 26.67 106 LYS A N 1
ATOM 856 C CA . LYS A 1 106 ? 37.611 51.526 12.337 1.00 27.66 106 LYS A CA 1
ATOM 857 C C . LYS A 1 106 ? 36.804 52.470 13.231 1.00 27.26 106 LYS A C 1
ATOM 858 O O . LYS A 1 106 ? 35.656 52.187 13.587 1.00 27.36 106 LYS A O 1
ATOM 864 N N . LEU A 1 107 ? 37.430 53.593 13.575 1.00 26.92 107 LEU A N 1
ATOM 865 C CA . LEU A 1 107 ? 36.845 54.641 14.412 1.00 27.29 107 LEU A CA 1
ATOM 866 C C . LEU A 1 107 ? 36.240 55.763 13.573 1.00 27.09 107 LEU A C 1
ATOM 867 O O . LEU A 1 107 ? 35.383 56.516 14.044 1.00 22.49 107 LEU A O 1
ATOM 872 N N . GLY A 1 108 ? 36.719 55.905 12.340 1.00 22.75 108 GLY A N 1
ATOM 873 C CA . GLY A 1 108 ? 36.209 56.971 11.501 1.00 23.43 108 GLY A CA 1
ATOM 874 C C . GLY A 1 108 ? 36.754 56.903 10.091 1.00 22.61 108 GLY A C 1
ATOM 875 O O . GLY A 1 108 ? 37.602 56.066 9.780 1.00 20.10 108 GLY A O 1
ATOM 876 N N . GLY A 1 109 ? 36.261 57.790 9.242 1.00 22.96 109 GLY A N 1
ATOM 877 C CA . GLY A 1 109 ? 36.698 57.812 7.857 1.00 23.82 109 GLY A CA 1
ATOM 878 C C . GLY A 1 109 ? 36.606 59.200 7.260 1.00 24.36 109 GLY A C 1
ATOM 879 O O . GLY A 1 109 ? 36.001 60.112 7.846 1.00 23.25 109 GLY A O 1
ATOM 880 N N . ILE A 1 110 ? 37.205 59.355 6.085 1.00 23.46 110 ILE A N 1
ATOM 881 C CA . ILE A 1 110 ? 37.226 60.629 5.393 1.00 25.03 110 ILE A CA 1
ATOM 882 C C . ILE A 1 110 ? 36.816 60.462 3.939 1.00 27.21 110 ILE A C 1
ATOM 883 O O . ILE A 1 110 ? 37.299 59.565 3.250 1.00 24.59 110 ILE A O 1
ATOM 888 N N . LEU A 1 111 ? 35.901 61.319 3.493 1.00 28.35 111 LEU A N 1
ATOM 889 C CA . LEU A 1 111 ? 35.423 61.302 2.115 1.00 29.62 111 LEU A CA 1
ATOM 890 C C . LEU A 1 111 ? 35.682 62.696 1.573 1.00 31.67 111 LEU A C 1
ATOM 891 O O . LEU A 1 111 ? 35.112 63.676 2.065 1.00 32.16 111 LEU A O 1
ATOM 896 N N . THR A 1 112 ? 36.541 62.782 0.564 1.00 31.10 112 THR A N 1
ATOM 897 C CA . THR A 1 112 ? 36.898 64.065 -0.011 1.00 35.16 112 THR A CA 1
ATOM 898 C C . THR A 1 112 ? 36.550 64.225 -1.483 1.00 37.06 112 THR A C 1
ATOM 899 O O . THR A 1 112 ? 36.691 63.296 -2.280 1.00 37.19 112 THR A O 1
ATOM 903 N N . GLU A 1 113 ? 36.090 65.423 -1.826 1.00 39.72 113 GLU A N 1
ATOM 904 C CA . GLU A 1 113 ? 35.731 65.763 -3.196 1.00 42.11 113 GLU A CA 1
ATOM 905 C C . GLU A 1 113 ? 36.428 67.074 -3.534 1.00 42.07 113 GLU A C 1
ATOM 906 O O . GLU A 1 113 ? 36.332 68.049 -2.784 1.00 40.43 113 GLU A O 1
ATOM 912 N N . LEU A 1 114 ? 37.136 67.092 -4.657 1.00 41.27 114 LEU A N 1
ATOM 913 C CA . LEU A 1 114 ? 37.866 68.282 -5.070 1.00 42.86 114 LEU A CA 1
ATOM 914 C C . LEU A 1 114 ? 37.343 68.858 -6.380 1.00 43.79 114 LEU A C 1
ATOM 915 O O . LEU A 1 114 ? 37.093 68.124 -7.334 1.00 44.02 114 LEU A O 1
ATOM 920 N N . THR A 1 115 ? 37.156 70.173 -6.407 1.00 44.27 115 THR A N 1
ATOM 921 C CA . THR A 1 115 ? 36.707 70.861 -7.612 1.00 45.62 115 THR A CA 1
ATOM 922 C C . THR A 1 115 ? 37.782 71.895 -7.907 1.00 47.17 115 THR A C 1
ATOM 923 O O . THR A 1 115 ? 38.718 72.061 -7.120 1.00 45.64 115 THR A O 1
ATOM 927 N N . ASP A 1 116 ? 37.650 72.594 -9.028 1.00 49.59 116 ASP A N 1
ATOM 928 C CA . ASP A 1 116 ? 38.636 73.598 -9.399 1.00 51.52 116 ASP A CA 1
ATOM 929 C C . ASP A 1 116 ? 38.861 74.680 -8.353 1.00 51.05 116 ASP A C 1
ATOM 930 O O . ASP A 1 116 ? 40.003 75.042 -8.071 1.00 52.54 116 ASP A O 1
ATOM 935 N N . ASP A 1 117 ? 37.784 75.186 -7.762 1.00 49.93 117 ASP A N 1
ATOM 936 C CA . ASP A 1 117 ? 37.921 76.259 -6.784 1.00 48.67 117 ASP A CA 1
ATOM 937 C C . ASP A 1 117 ? 37.758 75.880 -5.319 1.00 46.05 117 ASP A C 1
ATOM 938 O O . ASP A 1 117 ? 38.072 76.677 -4.437 1.00 45.03 117 ASP A O 1
ATOM 943 N N . TYR A 1 118 ? 37.279 74.672 -5.046 1.00 44.03 118 TYR A N 1
ATOM 944 C CA . TYR A 1 118 ? 37.102 74.273 -3.655 1.00 41.33 118 TYR A CA 1
ATOM 945 C C . TYR A 1 118 ? 37.161 72.770 -3.445 1.00 38.14 118 TYR A C 1
ATOM 946 O O . TYR A 1 118 ? 36.985 71.986 -4.376 1.00 36.98 118 TYR A O 1
ATOM 955 N N . MET A 1 119 ? 37.424 72.370 -2.209 1.00 36.01 119 MET A N 1
ATOM 956 C CA . MET A 1 119 ? 37.461 70.955 -1.886 1.00 33.35 119 MET A CA 1
ATOM 957 C C . MET A 1 119 ? 36.559 70.770 -0.676 1.00 30.52 119 MET A C 1
ATOM 958 O O . MET A 1 119 ? 36.487 71.636 0.196 1.00 27.71 119 MET A O 1
ATOM 963 N N . ILE A 1 120 ? 35.838 69.659 -0.658 1.00 29.21 120 ILE A N 1
ATOM 964 C CA . ILE A 1 120 ? 34.934 69.345 0.434 1.00 29.19 120 ILE A CA 1
ATOM 965 C C . ILE A 1 120 ? 35.519 68.136 1.146 1.00 27.81 120 ILE A C 1
ATOM 966 O O . ILE A 1 120 ? 35.704 67.087 0.540 1.00 26.99 120 ILE A O 1
ATOM 971 N N . ILE A 1 121 ? 35.819 68.299 2.428 1.00 26.49 121 ILE A N 1
ATOM 972 C CA . ILE A 1 121 ? 36.408 67.228 3.219 1.00 25.87 121 ILE A CA 1
ATOM 973 C C . ILE A 1 121 ? 35.387 66.756 4.259 1.00 25.30 121 ILE A C 1
ATOM 974 O O . ILE A 1 121 ? 35.115 67.461 5.230 1.00 23.80 121 ILE A O 1
ATOM 979 N N . GLY A 1 122 ? 34.823 65.574 4.032 1.00 24.28 122 GLY A N 1
ATOM 980 C CA . GLY A 1 122 ? 33.836 65.018 4.940 1.00 24.80 122 GLY A CA 1
ATOM 981 C C . GLY A 1 122 ? 34.481 64.096 5.956 1.00 26.69 122 GLY A C 1
ATOM 982 O O . GLY A 1 122 ? 35.169 63.135 5.602 1.00 25.34 122 GLY A O 1
ATOM 983 N N . ILE A 1 123 ? 34.242 64.384 7.229 1.00 25.50 123 ILE A N 1
ATOM 984 C CA . ILE A 1 123 ? 34.828 63.605 8.308 1.00 24.31 123 ILE A CA 1
ATOM 985 C C . ILE A 1 123 ? 33.783 63.003 9.227 1.00 25.71 123 ILE A C 1
ATOM 986 O O . ILE A 1 123 ? 32.894 63.699 9.734 1.00 24.77 123 ILE A O 1
ATOM 991 N N . GLY A 1 124 ? 33.886 61.696 9.425 1.00 22.29 124 GLY A N 1
ATOM 992 C CA . GLY A 1 124 ? 32.961 61.019 10.308 1.00 24.32 124 GLY A CA 1
ATOM 993 C C . GLY A 1 124 ? 33.764 60.310 11.379 1.00 25.96 124 GLY A C 1
ATOM 994 O O . GLY A 1 124 ? 34.664 59.533 11.066 1.00 24.15 124 GLY A O 1
ATOM 995 N N . ILE A 1 125 ? 33.463 60.592 12.640 1.00 26.74 125 ILE A N 1
ATOM 996 C CA . ILE A 1 125 ? 34.162 59.943 13.743 1.00 27.08 125 ILE A CA 1
ATOM 997 C C . ILE A 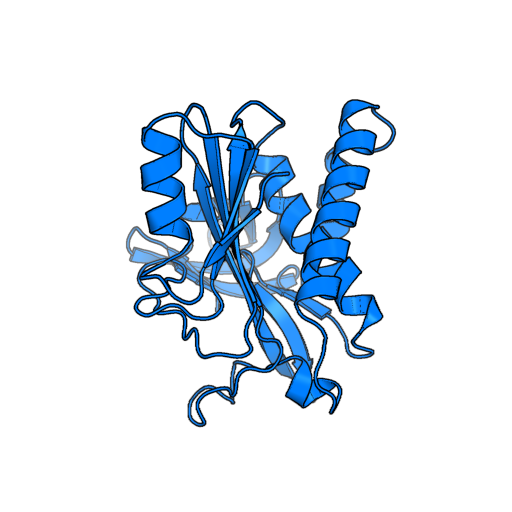1 125 ? 33.135 59.372 14.705 1.00 26.54 125 ILE A C 1
ATOM 998 O O . ILE A 1 125 ? 32.195 60.065 15.093 1.00 25.15 125 ILE A O 1
ATOM 1003 N N . ASN A 1 126 ? 33.294 58.096 15.054 1.00 24.60 126 ASN A N 1
ATOM 1004 C CA . ASN A 1 126 ? 32.382 57.443 15.979 1.00 26.35 126 ASN A CA 1
ATOM 1005 C C . ASN A 1 126 ? 32.775 57.856 17.398 1.00 26.05 126 ASN A C 1
ATOM 1006 O O . ASN A 1 126 ? 33.787 57.387 17.935 1.00 23.23 126 ASN A O 1
ATOM 1011 N N . VAL A 1 127 ? 31.981 58.737 17.996 1.00 27.38 127 VAL A N 1
ATOM 1012 C CA . VAL A 1 127 ? 32.272 59.210 19.344 1.00 28.36 127 VAL A CA 1
ATOM 1013 C C . VAL A 1 127 ? 31.394 58.506 20.376 1.00 30.97 127 VAL A C 1
ATOM 1014 O O . VAL A 1 127 ? 31.854 57.580 21.041 1.00 31.59 127 VAL A O 1
ATOM 1018 N N . ASN A 1 128 ? 30.136 58.927 20.499 1.00 31.00 128 ASN A N 1
ATOM 1019 C CA . ASN A 1 128 ? 29.222 58.322 21.460 1.00 31.39 128 ASN A CA 1
ATOM 1020 C C . ASN A 1 128 ? 28.098 57.514 20.820 1.00 33.57 128 ASN A C 1
ATOM 1021 O O . ASN A 1 128 ? 27.228 56.991 21.523 1.00 30.59 128 ASN A O 1
ATOM 1026 N N . ASN A 1 129 ? 28.106 57.413 19.493 1.00 32.17 129 ASN A N 1
ATOM 1027 C CA . ASN A 1 129 ? 27.064 56.660 18.808 1.00 34.13 129 ASN A CA 1
ATOM 1028 C C . ASN A 1 129 ? 27.257 55.161 19.006 1.00 35.73 129 ASN A C 1
ATOM 1029 O O . ASN A 1 129 ? 28.379 54.682 19.142 1.00 34.64 129 ASN A O 1
ATOM 1034 N N . GLN A 1 130 ? 26.152 54.427 19.042 1.00 39.24 130 GLN A N 1
ATOM 1035 C CA . GLN A 1 130 ? 26.213 52.984 19.226 1.00 42.68 130 GLN A CA 1
ATOM 1036 C C . GLN A 1 130 ? 26.423 52.285 17.883 1.00 41.65 130 GLN A C 1
ATOM 1037 O O . GLN A 1 130 ? 25.672 52.506 16.934 1.00 40.68 130 GLN A O 1
ATOM 1043 N N . ILE A 1 131 ? 27.455 51.452 17.815 1.00 42.32 131 ILE A N 1
ATOM 1044 C CA . ILE A 1 131 ? 27.785 50.712 16.599 1.00 43.15 131 ILE A CA 1
ATOM 1045 C C . ILE A 1 131 ? 26.866 49.501 16.453 1.00 45.19 131 ILE A C 1
ATOM 1046 O O . ILE A 1 131 ? 26.699 48.734 17.404 1.00 45.32 131 ILE A O 1
ATOM 1051 N N . ARG A 1 132 ? 26.280 49.333 15.266 1.00 47.85 132 ARG A N 1
ATOM 1052 C CA . ARG A 1 132 ? 25.377 48.210 14.980 1.00 51.27 132 ARG A CA 1
ATOM 1053 C C . ARG A 1 132 ? 26.066 46.913 15.390 1.00 52.06 132 ARG A C 1
ATOM 1054 O O . ARG A 1 132 ? 27.243 46.708 15.085 1.00 52.06 132 ARG A O 1
ATOM 1062 N N . ASN A 1 133 ? 25.335 46.036 16.069 1.00 53.40 133 ASN A N 1
ATOM 1063 C CA . ASN A 1 133 ? 25.904 44.771 16.524 1.00 55.35 133 ASN A CA 1
ATOM 1064 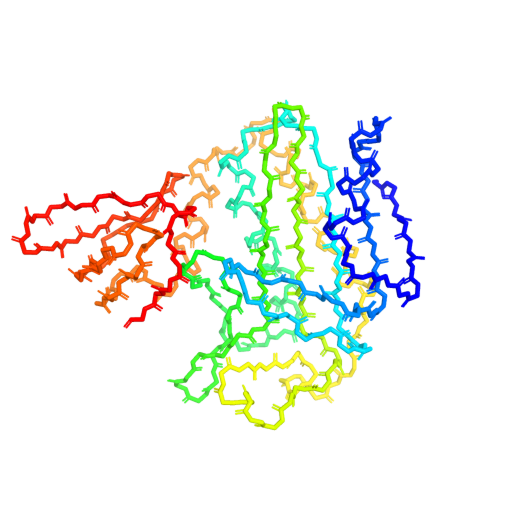C C . ASN A 1 133 ? 26.689 44.012 15.454 1.00 55.07 133 ASN A C 1
ATOM 1065 O O . ASN A 1 133 ? 27.781 43.512 15.723 1.00 56.10 133 ASN A O 1
ATOM 1070 N N . GLU A 1 134 ? 26.145 43.937 14.243 1.00 55.31 134 GLU A N 1
ATOM 1071 C CA . GLU A 1 134 ? 26.801 43.209 13.159 1.00 56.62 134 GLU A CA 1
ATOM 1072 C C . GLU A 1 134 ? 28.216 43.663 12.803 1.00 55.76 134 GLU A C 1
ATOM 1073 O O . GLU A 1 134 ? 29.112 42.834 12.647 1.00 56.09 134 GLU A O 1
ATOM 1079 N N . ILE A 1 135 ? 28.425 44.969 12.670 1.00 54.74 135 ILE A N 1
ATOM 1080 C CA . ILE A 1 135 ? 29.745 45.464 12.306 1.00 54.17 135 ILE A CA 1
ATOM 1081 C C . ILE A 1 135 ? 30.646 45.810 13.482 1.00 53.27 135 ILE A C 1
ATOM 1082 O O . ILE A 1 135 ? 31.727 46.371 13.290 1.00 51.69 135 ILE A O 1
ATOM 1087 N N . ARG A 1 136 ? 30.215 45.478 14.694 1.00 52.84 136 ARG A N 1
ATOM 1088 C CA . ARG A 1 136 ? 31.033 45.769 15.864 1.00 53.58 136 ARG A CA 1
ATOM 1089 C C . ARG A 1 136 ? 32.336 45.000 15.737 1.00 52.20 136 ARG A C 1
ATOM 1090 O O . ARG A 1 136 ? 33.270 45.195 16.514 1.00 51.40 136 ARG A O 1
ATOM 1098 N N . GLU A 1 137 ? 32.391 44.125 14.740 1.00 51.24 137 GLU A N 1
ATOM 1099 C CA . GLU A 1 137 ? 33.574 43.321 14.491 1.00 50.48 137 GLU A CA 1
ATOM 1100 C C . GLU A 1 137 ? 34.666 44.165 13.835 1.00 47.57 137 GLU A C 1
ATOM 1101 O O . GLU A 1 137 ? 35.852 44.010 14.135 1.00 46.48 137 GLU A O 1
ATOM 1107 N N . ILE A 1 138 ? 34.258 45.073 12.954 1.00 43.36 138 ILE A N 1
ATOM 1108 C CA . ILE A 1 138 ? 35.215 45.912 12.243 1.00 40.89 138 ILE A CA 1
ATOM 1109 C C . ILE A 1 138 ? 35.170 47.406 12.570 1.00 36.79 138 ILE A C 1
ATOM 1110 O O . ILE A 1 138 ? 36.059 48.150 12.160 1.00 33.51 138 ILE A O 1
ATOM 1115 N N . ALA A 1 139 ? 34.149 47.839 13.305 1.00 34.81 139 ALA A N 1
ATOM 1116 C CA . ALA A 1 139 ? 34.005 49.249 13.667 1.00 31.85 139 ALA A CA 1
ATOM 1117 C C . ALA A 1 139 ? 33.844 49.416 15.179 1.00 30.94 139 ALA A C 1
ATOM 1118 O O . ALA A 1 139 ? 33.336 48.519 15.858 1.00 29.75 139 ALA A O 1
ATOM 1120 N N . ILE A 1 140 ? 34.255 50.570 15.697 1.00 29.25 140 ILE A N 1
ATOM 1121 C CA . ILE A 1 140 ? 34.163 50.833 17.135 1.00 28.65 140 ILE A CA 1
ATOM 1122 C C . ILE A 1 140 ? 33.984 52.329 17.401 1.00 29.72 140 ILE A C 1
ATOM 1123 O O . ILE A 1 140 ? 34.229 53.155 16.516 1.00 27.72 140 ILE A O 1
ATOM 1128 N N . SER A 1 141 ? 33.547 52.681 18.611 1.00 27.37 141 SER A N 1
ATOM 1129 C CA . SER A 1 141 ? 33.363 54.083 18.964 1.00 27.71 141 SER A CA 1
ATOM 1130 C C . SER A 1 141 ? 34.319 54.458 20.093 1.00 27.94 141 SER A C 1
ATOM 1131 O O . SER A 1 141 ? 34.792 53.596 20.830 1.00 28.06 141 SER A O 1
ATOM 1134 N N . LEU A 1 142 ? 34.603 55.748 20.226 1.00 25.72 142 LEU A N 1
ATOM 1135 C CA . LEU A 1 142 ? 35.494 56.217 21.274 1.00 27.26 142 LEU A CA 1
ATOM 1136 C C . LEU A 1 142 ? 34.900 55.923 22.656 1.00 28.59 142 LEU A C 1
ATOM 1137 O O . LEU A 1 142 ? 35.631 55.648 23.613 1.00 27.85 142 LEU A O 1
ATOM 1142 N N . LYS A 1 143 ? 33.578 55.974 22.755 1.00 27.93 143 LYS A N 1
ATOM 1143 C CA . LYS A 1 143 ? 32.924 55.712 24.032 1.00 32.56 143 LYS A CA 1
ATOM 1144 C C . LYS A 1 143 ? 33.163 54.268 24.490 1.00 34.50 143 LYS A C 1
ATOM 1145 O O . LYS A 1 143 ? 33.351 54.013 25.682 1.00 33.24 143 LYS A O 1
ATOM 1151 N N . GLU A 1 144 ? 33.157 53.328 23.545 1.00 34.85 144 GLU A N 1
ATOM 1152 C CA . GLU A 1 144 ? 33.402 51.923 23.864 1.00 39.05 144 GLU A CA 1
ATOM 1153 C C . GLU A 1 144 ? 34.819 51.727 24.381 1.00 40.38 144 GLU A C 1
ATOM 1154 O O . GLU A 1 144 ? 35.070 50.890 25.249 1.00 42.46 144 GLU A O 1
ATOM 1160 N N . ILE A 1 145 ? 35.747 52.491 23.822 1.00 41.45 145 ILE A N 1
ATOM 1161 C CA . ILE A 1 145 ? 37.150 52.399 24.191 1.00 43.04 145 ILE A CA 1
ATOM 1162 C C . ILE A 1 145 ? 37.482 53.046 25.529 1.00 44.06 145 ILE A C 1
ATOM 1163 O O . ILE A 1 145 ? 38.111 52.421 26.389 1.00 44.58 145 ILE A O 1
ATOM 1168 N N . THR A 1 146 ? 37.052 54.292 25.701 1.00 42.27 146 THR A N 1
ATOM 1169 C CA . THR A 1 146 ? 37.333 55.042 26.919 1.00 42.36 146 THR A CA 1
ATOM 1170 C C . THR A 1 146 ? 36.410 54.723 28.090 1.00 43.88 146 THR A C 1
ATOM 1171 O O . THR A 1 146 ? 36.818 54.822 29.247 1.00 45.44 146 THR A O 1
ATOM 1175 N N . GLY A 1 147 ? 35.170 54.351 27.790 1.00 42.78 147 GLY A N 1
ATOM 1176 C CA . GLY A 1 147 ? 34.220 54.049 28.843 1.00 43.25 147 GLY A CA 1
ATOM 1177 C C . GLY A 1 147 ? 33.528 55.309 29.332 1.00 43.44 147 GLY A C 1
ATOM 1178 O O . GLY A 1 147 ? 32.868 55.306 30.370 1.00 43.26 147 GLY A O 1
ATOM 1179 N N . LYS A 1 148 ? 33.683 56.396 28.582 1.00 44.35 148 LYS A N 1
ATOM 1180 C CA . LYS A 1 148 ? 33.059 57.663 28.952 1.00 44.67 148 LYS A CA 1
ATOM 1181 C C . LYS A 1 148 ? 32.561 58.452 27.741 1.00 43.39 148 LYS A 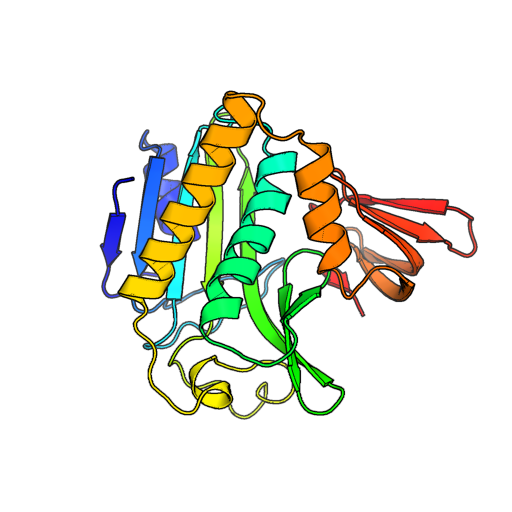C 1
ATOM 1182 O O . LYS A 1 148 ? 33.116 58.357 26.644 1.00 41.64 148 LYS A O 1
ATOM 1188 N N . GLU A 1 149 ? 31.500 59.221 27.954 1.00 42.47 149 GLU A N 1
ATOM 1189 C CA . GLU A 1 149 ? 30.938 60.061 26.908 1.00 42.73 149 GLU A CA 1
ATOM 1190 C C . GLU A 1 149 ? 31.886 61.221 26.653 1.00 40.26 149 GLU A C 1
ATOM 1191 O O . GLU A 1 149 ? 32.155 62.012 27.556 1.00 39.16 149 GLU A O 1
ATOM 1197 N N . LEU A 1 150 ? 32.388 61.336 25.429 1.00 37.78 150 LEU A N 1
ATOM 1198 C CA . LEU A 1 150 ? 33.296 62.429 25.109 1.00 35.79 150 LEU A CA 1
ATOM 1199 C C . LEU A 1 150 ? 32.528 63.639 24.578 1.00 34.23 150 LEU A C 1
ATOM 1200 O O . LEU A 1 150 ? 31.402 63.516 24.097 1.00 33.17 150 LEU A O 1
ATOM 1205 N N . ASP A 1 151 ? 33.143 64.809 24.672 1.00 34.14 151 ASP A N 1
ATOM 1206 C CA . ASP A 1 151 ? 32.513 66.035 24.203 1.00 35.78 151 ASP A CA 1
ATOM 1207 C C . ASP A 1 151 ? 32.850 66.243 22.730 1.00 33.87 151 ASP A C 1
ATOM 1208 O O . ASP A 1 151 ? 33.994 66.535 22.392 1.00 32.26 151 ASP A O 1
ATOM 1213 N N . LYS A 1 152 ? 31.852 66.090 21.865 1.00 34.24 152 LYS A N 1
ATOM 1214 C CA . LYS A 1 152 ? 32.042 66.263 20.423 1.00 36.29 152 LYS A CA 1
ATOM 1215 C C . LYS A 1 152 ? 32.417 67.702 20.079 1.00 35.85 152 LYS A C 1
ATOM 1216 O O . LYS A 1 152 ? 33.062 67.961 19.065 1.00 35.41 152 LYS A O 1
ATOM 1222 N N . VAL A 1 153 ? 31.983 68.639 20.914 1.00 36.00 153 VAL A N 1
ATOM 1223 C CA . VAL A 1 153 ? 32.278 70.046 20.686 1.00 36.43 153 VAL A CA 1
ATOM 1224 C C . VAL A 1 153 ? 33.773 70.256 20.864 1.00 35.19 153 VAL A C 1
ATOM 1225 O O . VAL A 1 153 ? 34.427 70.865 20.025 1.00 34.96 153 VAL A O 1
ATOM 1229 N N . GLU A 1 154 ? 34.316 69.730 21.956 1.00 35.50 154 GLU A N 1
ATOM 1230 C CA . GLU A 1 154 ? 35.740 69.880 22.217 1.00 35.75 154 GLU A CA 1
ATOM 1231 C C . GLU A 1 154 ? 36.582 69.183 21.154 1.00 34.51 154 GLU A C 1
ATOM 1232 O O . GLU A 1 154 ? 37.584 69.729 20.689 1.00 34.18 154 GLU A O 1
ATOM 1238 N N . ILE A 1 155 ? 36.178 67.975 20.774 1.00 32.69 155 ILE A N 1
ATOM 1239 C CA . ILE A 1 155 ? 36.919 67.222 19.768 1.00 31.44 155 ILE A CA 1
ATOM 1240 C C . ILE A 1 155 ? 37.019 68.017 18.473 1.00 31.88 155 ILE A C 1
ATOM 1241 O O . ILE A 1 155 ? 38.102 68.149 17.906 1.00 31.91 155 ILE A O 1
ATOM 1246 N N . LEU A 1 156 ? 35.890 68.545 18.005 1.00 31.72 156 LEU A N 1
ATOM 1247 C CA . LEU A 1 156 ? 35.879 69.324 16.765 1.00 32.01 156 LEU A CA 1
ATOM 1248 C C . LEU A 1 156 ? 36.767 70.555 16.911 1.00 31.29 156 LEU A C 1
ATOM 1249 O O . LEU A 1 156 ? 37.584 70.854 16.040 1.00 30.96 156 LEU A O 1
ATOM 1254 N N . SER A 1 157 ? 36.600 71.258 18.027 1.00 33.22 157 SER A N 1
ATOM 1255 C CA . SER A 1 157 ? 37.386 72.454 18.314 1.00 34.88 157 SER A CA 1
ATOM 1256 C C . SER A 1 157 ? 38.887 72.165 18.280 1.00 34.78 157 SER A C 1
ATOM 1257 O O . SER A 1 157 ? 39.659 72.931 17.702 1.00 36.15 157 SER A O 1
ATOM 1260 N N . ASN A 1 158 ? 39.311 71.069 18.901 1.00 35.78 158 ASN A N 1
ATOM 1261 C CA . ASN A 1 158 ? 40.730 70.742 18.892 1.00 36.06 158 ASN A CA 1
ATOM 1262 C C . ASN A 1 158 ? 41.202 70.347 17.490 1.00 35.26 158 ASN A C 1
ATOM 1263 O O . ASN A 1 158 ? 42.307 70.693 17.075 1.00 34.87 158 ASN A O 1
ATOM 1268 N N . PHE A 1 159 ? 40.363 69.630 16.752 1.00 33.30 159 PHE A N 1
ATOM 1269 C CA . PHE A 1 159 ? 40.739 69.259 15.392 1.00 33.01 159 PHE A CA 1
ATOM 1270 C C . PHE A 1 159 ? 41.019 70.523 14.583 1.00 32.37 159 PHE A C 1
ATOM 1271 O O . PHE A 1 159 ? 42.052 70.644 13.927 1.00 33.77 159 PHE A O 1
ATOM 1279 N N . LEU A 1 160 ? 40.079 71.461 14.618 1.00 33.84 160 LEU A N 1
ATOM 1280 C CA . LEU A 1 160 ? 40.228 72.702 13.865 1.00 34.72 160 LEU A CA 1
ATOM 1281 C C . LEU A 1 160 ? 41.467 73.493 14.274 1.00 35.63 160 LEU A C 1
ATOM 1282 O O . LEU A 1 160 ? 42.202 73.981 13.416 1.00 35.15 160 LEU A O 1
ATOM 1287 N N . LYS A 1 161 ? 41.699 73.616 15.579 1.00 36.55 161 LYS A N 1
ATOM 1288 C CA . LYS A 1 161 ? 42.867 74.345 16.070 1.00 37.95 161 LYS A CA 1
ATOM 1289 C C . LYS A 1 161 ? 44.134 73.667 15.574 1.00 37.96 161 LYS A C 1
ATOM 1290 O O . LYS A 1 161 ? 45.064 74.325 15.096 1.00 36.92 161 LYS A O 1
ATOM 1296 N N . THR A 1 162 ? 44.169 72.344 15.695 1.00 35.91 162 THR A N 1
ATOM 1297 C CA . THR A 1 162 ? 45.334 71.588 15.260 1.00 35.53 162 THR A CA 1
ATOM 1298 C C . THR A 1 162 ? 45.557 71.779 13.760 1.00 34.88 162 THR A C 1
ATOM 1299 O O . THR A 1 162 ? 46.669 72.066 13.324 1.00 34.28 162 THR A O 1
ATOM 1303 N N . PHE A 1 163 ? 44.487 71.634 12.984 1.00 35.79 163 PHE A N 1
ATOM 1304 C CA . PHE A 1 163 ? 44.544 71.779 11.532 1.00 36.81 163 PHE A CA 1
ATOM 1305 C C . PHE A 1 163 ? 45.032 73.168 11.119 1.00 38.06 163 PHE A C 1
ATOM 1306 O O . PHE A 1 163 ? 45.849 73.309 10.214 1.00 36.40 163 PHE A O 1
ATOM 1314 N N . GLU A 1 164 ? 44.537 74.196 11.793 1.00 41.00 164 GLU A N 1
ATOM 1315 C CA . GLU A 1 164 ? 44.934 75.555 11.447 1.00 44.24 164 GLU A CA 1
ATOM 1316 C C . GLU A 1 164 ? 46.384 75.883 11.810 1.00 42.95 164 GLU A C 1
ATOM 1317 O O . GLU A 1 164 ? 47.070 76.573 11.052 1.00 41.47 164 GLU A O 1
ATOM 1323 N N . SER A 1 165 ? 46.862 75.388 12.949 1.00 42.80 165 SER A N 1
ATOM 1324 C CA . SER A 1 165 ? 48.249 75.650 13.333 1.00 44.32 165 SER A CA 1
ATOM 1325 C C . SER A 1 165 ? 49.179 75.003 12.313 1.00 43.93 165 SER A C 1
ATOM 1326 O O . SER A 1 165 ? 50.211 75.572 11.959 1.00 43.14 165 SER A O 1
ATOM 1329 N N . TYR A 1 166 ? 48.815 73.814 11.833 1.00 43.50 166 TYR A N 1
ATOM 1330 C CA . TYR A 1 166 ? 49.637 73.140 10.833 1.00 42.75 166 TYR A CA 1
ATOM 1331 C C . TYR A 1 166 ? 49.636 73.951 9.550 1.00 43.49 166 TYR A C 1
ATOM 1332 O O . TYR A 1 166 ? 50.670 74.099 8.899 1.00 41.99 166 TYR A O 1
ATOM 1341 N N . LEU A 1 167 ? 48.470 74.477 9.194 1.00 45.41 167 LEU A N 1
ATOM 1342 C CA . LEU A 1 167 ? 48.339 75.295 7.999 1.00 49.09 167 LEU A CA 1
ATOM 1343 C C . LEU A 1 167 ? 49.259 76.502 8.085 1.00 51.45 167 LEU A C 1
ATOM 1344 O O . LEU A 1 167 ? 49.966 76.820 7.131 1.00 51.35 167 LEU A O 1
ATOM 1349 N N . GLU A 1 168 ? 49.254 77.169 9.235 1.00 55.15 168 GLU A N 1
ATOM 1350 C CA . GLU A 1 168 ? 50.079 78.359 9.419 1.00 59.78 168 GLU A CA 1
ATOM 1351 C C . GLU A 1 168 ? 51.581 78.063 9.471 1.00 60.89 168 GLU A C 1
ATOM 1352 O O . GLU A 1 168 ? 52.399 78.932 9.166 1.00 62.41 168 GLU A O 1
ATOM 1358 N N . LYS A 1 169 ? 51.945 76.842 9.853 1.00 61.05 169 LYS A N 1
ATOM 1359 C CA . LYS A 1 169 ? 53.354 76.469 9.908 1.00 61.46 169 LYS A CA 1
ATOM 1360 C C . LYS A 1 169 ? 53.868 76.078 8.525 1.00 62.11 169 LYS A C 1
ATOM 1361 O O . LYS A 1 169 ? 55.057 76.210 8.236 1.00 61.94 169 LYS A O 1
ATOM 1367 N N . LEU A 1 170 ? 52.969 75.605 7.667 1.00 62.73 170 LEU A N 1
ATOM 1368 C CA . LEU A 1 170 ? 53.350 75.221 6.313 1.00 64.18 170 LEU A CA 1
ATOM 1369 C C . LEU A 1 170 ? 53.584 76.461 5.459 1.00 65.51 170 LEU A C 1
ATOM 1370 O O . LEU A 1 170 ? 54.578 76.550 4.734 1.00 66.02 170 LEU A O 1
ATOM 1375 N N . LYS A 1 171 ? 52.660 77.414 5.548 1.00 66.59 171 LYS A N 1
ATOM 1376 C CA . LYS A 1 171 ? 52.761 78.652 4.784 1.00 67.81 171 LYS A CA 1
ATOM 1377 C C . LYS A 1 171 ? 53.901 79.513 5.316 1.00 67.28 171 LYS A C 1
ATOM 1378 O O . LYS A 1 171 ? 54.597 80.177 4.548 1.00 67.63 171 LYS A O 1
ATOM 1384 N N . ASN A 1 172 ? 54.085 79.498 6.634 1.00 66.39 172 ASN A N 1
ATOM 1385 C CA . ASN A 1 172 ? 55.162 80.259 7.265 1.00 66.18 172 ASN A CA 1
ATOM 1386 C C . ASN A 1 172 ? 56.483 79.553 6.980 1.00 65.96 172 ASN A C 1
ATOM 1387 O O . ASN A 1 172 ? 57.559 80.057 7.310 1.00 66.20 172 ASN A O 1
ATOM 1392 N N . LYS A 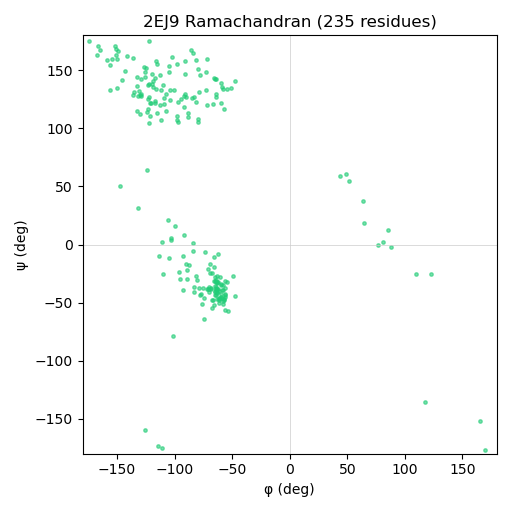1 173 ? 56.387 78.377 6.364 1.00 65.68 173 LYS A N 1
ATOM 1393 C CA . LYS A 1 173 ? 57.554 77.580 6.022 1.00 65.04 173 LYS A CA 1
ATOM 1394 C C . LYS A 1 173 ? 58.322 77.127 7.259 1.00 63.89 173 LYS A C 1
ATOM 1395 O O . LYS A 1 173 ? 59.547 77.085 7.251 1.00 64.23 173 LYS A O 1
ATOM 1401 N N . GLU A 1 174 ? 57.600 76.787 8.322 1.00 62.52 174 GLU A N 1
ATOM 1402 C CA . GLU A 1 174 ? 58.246 76.323 9.540 1.00 60.82 174 GLU A CA 1
ATOM 1403 C C . GLU A 1 174 ? 58.390 74.801 9.462 1.00 59.47 174 GLU A C 1
ATOM 1404 O O . GLU A 1 174 ? 59.165 74.194 10.206 1.00 59.27 174 GLU A O 1
ATOM 1410 N N . ILE A 1 175 ? 57.634 74.195 8.550 1.00 56.73 175 ILE A N 1
ATOM 1411 C CA . ILE A 1 175 ? 57.671 72.753 8.332 1.00 53.63 175 ILE A CA 1
ATOM 1412 C C . ILE A 1 175 ? 57.437 72.495 6.844 1.00 50.28 175 ILE A C 1
ATOM 1413 O O . ILE A 1 175 ? 56.640 73.189 6.213 1.00 49.51 175 ILE A O 1
ATOM 1418 N N . ASP A 1 176 ? 58.142 71.509 6.291 1.00 46.12 176 ASP A N 1
ATOM 1419 C CA . ASP A 1 176 ? 58.030 71.168 4.873 1.00 43.01 176 ASP A CA 1
ATOM 1420 C C . ASP A 1 176 ? 56.852 70.240 4.602 1.00 40.15 176 ASP A C 1
ATOM 1421 O O . ASP A 1 176 ? 56.306 69.626 5.516 1.00 38.82 176 ASP A O 1
ATOM 1426 N N . ASP A 1 177 ? 56.478 70.131 3.333 1.00 37.73 177 ASP A N 1
ATOM 1427 C CA . ASP A 1 177 ? 55.390 69.246 2.946 1.00 36.84 177 ASP A CA 1
ATOM 1428 C C . ASP A 1 177 ? 55.795 67.816 3.278 1.00 37.66 177 ASP A C 1
ATOM 1429 O O . ASP A 1 177 ? 54.987 67.026 3.765 1.00 36.09 177 ASP A O 1
ATOM 1434 N N . TYR A 1 178 ? 57.059 67.492 3.020 1.00 38.96 178 TYR A N 1
ATOM 1435 C CA . TYR A 1 178 ? 57.543 66.145 3.274 1.00 41.68 178 TYR A CA 1
ATOM 1436 C C . TYR A 1 178 ? 57.368 65.735 4.727 1.00 40.97 178 TYR A C 1
ATOM 1437 O O . TYR A 1 178 ? 57.097 64.571 5.017 1.00 40.92 178 TYR A O 1
ATOM 1446 N N . GLU A 1 179 ? 57.521 66.685 5.642 1.00 40.00 179 GLU A N 1
ATOM 1447 C CA . GLU A 1 179 ? 57.352 66.379 7.055 1.00 39.89 179 GLU A CA 1
ATOM 1448 C C . GLU A 1 179 ? 55.928 65.908 7.352 1.00 38.91 179 GLU A C 1
ATOM 1449 O O . GLU A 1 179 ? 55.713 65.075 8.236 1.00 37.84 179 GLU A O 1
ATOM 1455 N N . ILE A 1 180 ? 54.953 66.427 6.607 1.00 37.20 180 ILE A N 1
ATOM 1456 C CA . ILE A 1 180 ? 53.569 65.995 6.792 1.00 34.58 180 ILE A CA 1
ATOM 1457 C C . ILE A 1 180 ? 53.483 64.529 6.362 1.00 33.54 180 ILE A C 1
ATOM 1458 O O . ILE A 1 180 ? 52.926 63.688 7.075 1.00 33.04 180 ILE A O 1
ATOM 1463 N N . LEU A 1 181 ? 54.052 64.228 5.199 1.00 30.72 181 LEU A N 1
ATOM 1464 C CA . LEU A 1 181 ? 54.049 62.864 4.683 1.00 31.60 181 LEU A CA 1
ATOM 1465 C C . LEU A 1 181 ? 54.732 61.894 5.652 1.00 31.06 181 LEU A C 1
ATOM 1466 O O . LEU A 1 181 ? 54.274 60.766 5.820 1.00 30.60 181 LEU A O 1
ATOM 1471 N N . LYS A 1 182 ? 55.822 62.330 6.284 1.00 32.14 182 LYS A N 1
ATOM 1472 C CA . LYS A 1 182 ? 56.539 61.484 7.236 1.00 34.33 182 LYS A CA 1
ATOM 1473 C C . LYS A 1 182 ? 55.645 61.127 8.416 1.00 34.31 182 LYS A C 1
ATOM 1474 O O . LYS A 1 182 ? 55.691 60.000 8.921 1.00 33.92 182 LYS A O 1
ATOM 1480 N N . LYS A 1 183 ? 54.834 62.090 8.852 1.00 34.61 183 LYS A N 1
ATOM 1481 C CA . LYS A 1 183 ? 53.902 61.863 9.953 1.00 34.62 183 LYS A CA 1
ATOM 1482 C C . LYS A 1 183 ? 52.879 60.830 9.503 1.00 33.67 183 LYS A C 1
ATOM 1483 O O . LYS A 1 183 ? 52.504 59.945 10.271 1.00 34.31 183 LYS A O 1
ATOM 1489 N N . TYR A 1 184 ? 52.435 60.937 8.254 1.00 32.30 184 TYR A N 1
ATOM 1490 C CA . TYR A 1 184 ? 51.458 59.988 7.730 1.00 31.46 184 TYR A CA 1
ATOM 1491 C C . TYR A 1 184 ? 52.049 58.580 7.751 1.00 30.71 184 TYR A C 1
ATOM 1492 O O . TYR A 1 184 ? 51.427 57.646 8.260 1.00 29.98 184 TYR A O 1
ATOM 1501 N N . LYS A 1 185 ? 53.255 58.429 7.208 1.00 30.47 185 LYS A N 1
ATOM 1502 C CA . LYS A 1 185 ? 53.904 57.119 7.177 1.00 30.51 185 LYS A CA 1
ATOM 1503 C C . LYS A 1 185 ? 54.103 56.548 8.579 1.00 30.75 185 LYS A C 1
ATOM 1504 O O . LYS A 1 185 ? 54.031 55.339 8.784 1.00 30.70 185 LYS A O 1
ATOM 1510 N N . LYS A 1 186 ? 54.347 57.425 9.543 1.00 33.00 186 LYS A N 1
ATOM 1511 C CA . LYS A 1 186 ? 54.549 57.009 10.927 1.00 32.96 186 LYS A CA 1
ATOM 1512 C C . LYS A 1 186 ? 53.286 56.356 11.502 1.00 32.33 186 LYS A C 1
ATOM 1513 O O . LYS A 1 186 ? 53.366 55.393 12.266 1.00 31.27 186 LYS A O 1
ATOM 1519 N N . TYR A 1 187 ? 52.120 56.873 11.123 1.00 30.98 187 TYR A N 1
ATOM 1520 C CA . TYR A 1 187 ? 50.852 56.341 11.617 1.00 32.63 187 TYR A CA 1
ATOM 1521 C C . TYR A 1 187 ? 50.253 55.267 10.709 1.00 30.15 187 TYR A C 1
ATOM 1522 O O . TYR A 1 187 ? 49.290 54.603 11.074 1.00 30.49 187 TYR A O 1
ATOM 1531 N N . SER A 1 188 ? 50.817 55.102 9.520 1.00 29.36 188 SER A N 1
ATOM 1532 C CA . SER A 1 188 ? 50.303 54.122 8.572 1.00 26.26 188 SER A CA 1
ATOM 1533 C C . SER A 1 188 ? 50.421 52.676 9.041 1.00 27.74 188 SER A C 1
ATOM 1534 O O . SER A 1 188 ? 51.499 52.233 9.421 1.00 27.47 188 SER A O 1
ATOM 1537 N N . ILE A 1 189 ? 49.317 51.936 9.027 1.00 26.89 189 ILE A N 1
ATOM 1538 C CA . ILE A 1 189 ? 49.394 50.533 9.409 1.00 28.19 189 ILE A CA 1
ATOM 1539 C C . ILE A 1 189 ? 49.355 49.704 8.128 1.00 28.71 189 ILE A C 1
ATOM 1540 O O . ILE A 1 189 ? 49.345 48.470 8.164 1.00 31.41 189 ILE A O 1
ATOM 1545 N N . THR A 1 190 ? 49.340 50.390 6.992 1.00 25.76 190 THR A N 1
ATOM 1546 C CA . THR A 1 190 ? 49.281 49.716 5.700 1.00 23.00 190 THR A CA 1
ATOM 1547 C C . THR A 1 190 ? 50.647 49.436 5.073 1.00 23.81 190 THR A C 1
ATOM 1548 O O . THR A 1 190 ? 50.855 48.380 4.471 1.00 22.89 190 THR A O 1
ATOM 1552 N N . ILE A 1 191 ? 51.578 50.375 5.204 1.00 23.51 191 ILE A N 1
ATOM 1553 C CA . ILE A 1 191 ? 52.899 50.181 4.623 1.00 26.71 191 ILE A CA 1
ATOM 1554 C C . ILE A 1 191 ? 53.533 48.924 5.208 1.00 27.14 191 ILE A C 1
ATOM 1555 O O . ILE A 1 191 ? 53.447 48.674 6.416 1.00 24.95 191 ILE A O 1
ATOM 1560 N N . GLY A 1 192 ? 54.132 48.116 4.339 1.00 26.18 192 GLY A N 1
ATOM 1561 C CA . GLY A 1 192 ? 54.761 46.884 4.782 1.00 28.01 192 GLY A CA 1
ATOM 1562 C C . GLY A 1 192 ? 53.826 45.683 4.818 1.00 29.80 192 GLY A C 1
ATOM 1563 O O . GLY A 1 192 ? 54.257 44.575 5.148 1.00 30.03 192 GLY A O 1
ATOM 1564 N N . LYS A 1 193 ? 52.551 45.887 4.488 1.00 28.68 193 LYS A N 1
ATOM 1565 C CA . LYS A 1 193 ? 51.577 44.790 4.493 1.00 28.62 193 LYS A CA 1
ATOM 1566 C C . LYS A 1 193 ? 51.360 44.206 3.103 1.00 28.14 193 LYS A C 1
ATOM 1567 O O . LYS A 1 193 ? 51.586 44.871 2.096 1.00 26.75 193 LYS A O 1
ATOM 1573 N N . GLN A 1 194 ? 50.936 42.949 3.060 1.00 28.59 194 GLN A N 1
ATOM 1574 C CA . GLN A 1 194 ? 50.641 42.278 1.801 1.00 30.12 194 GLN A CA 1
ATOM 1575 C C . GLN A 1 194 ? 49.160 42.607 1.615 1.00 31.14 194 GLN A C 1
ATOM 1576 O O . GLN A 1 194 ? 48.361 42.382 2.527 1.00 31.01 194 GLN A O 1
ATOM 1582 N N . VAL A 1 195 ? 48.792 43.154 0.460 1.00 28.27 195 VAL A N 1
ATOM 1583 C CA . VAL A 1 195 ? 47.401 43.534 0.232 1.00 28.75 195 VAL A CA 1
ATOM 1584 C C . VAL A 1 195 ? 46.825 43.163 -1.131 1.00 29.98 195 VAL A C 1
ATOM 1585 O O . VAL A 1 195 ? 47.553 42.901 -2.087 1.00 29.87 195 VAL A O 1
ATOM 1589 N N . LYS A 1 196 ? 45.497 43.133 -1.196 1.00 30.63 196 LYS A N 1
ATOM 1590 C CA . LYS A 1 196 ? 44.777 42.875 -2.435 1.00 33.16 196 LYS A CA 1
ATOM 1591 C C . LYS A 1 196 ? 43.881 44.099 -2.545 1.00 31.88 196 LYS A C 1
ATOM 1592 O O . LYS A 1 196 ? 42.990 44.300 -1.713 1.00 30.90 196 LYS A O 1
ATOM 1598 N N . ILE A 1 197 ? 44.129 44.921 -3.555 1.00 28.02 197 ILE A N 1
ATOM 1599 C CA . ILE A 1 197 ? 43.353 46.137 -3.736 1.00 27.50 197 ILE A CA 1
ATOM 1600 C C . ILE A 1 197 ? 42.414 46.088 -4.925 1.00 28.27 197 ILE A C 1
ATOM 1601 O O . ILE A 1 197 ? 42.843 45.815 -6.046 1.00 27.77 197 ILE A O 1
ATOM 1606 N N . LEU A 1 198 ? 41.138 46.369 -4.675 1.00 28.18 198 LEU A N 1
ATOM 1607 C CA . LEU A 1 198 ? 40.140 46.405 -5.740 1.00 27.54 198 LEU A CA 1
ATOM 1608 C C . LEU A 1 198 ? 40.083 47.848 -6.244 1.00 26.73 198 LEU A C 1
ATOM 1609 O O . LEU A 1 198 ? 39.921 48.779 -5.448 1.00 24.60 198 LEU A O 1
ATOM 1614 N N . LEU A 1 199 ? 40.223 48.030 -7.553 1.00 23.33 199 LEU A N 1
ATOM 1615 C CA . LEU A 1 199 ? 40.177 49.359 -8.153 1.00 24.99 199 LEU A CA 1
ATOM 1616 C C . LEU A 1 199 ? 38.833 49.621 -8.827 1.00 25.08 199 LEU A C 1
ATOM 1617 O O . LEU A 1 199 ? 38.097 48.689 -9.156 1.00 23.86 199 LEU A O 1
ATOM 1622 N N . SER A 1 200 ? 38.535 50.895 -9.054 1.00 25.80 200 SER A N 1
ATOM 1623 C CA . SER A 1 200 ? 37.289 51.286 -9.691 1.00 27.35 200 SER A CA 1
ATOM 1624 C C . SER A 1 200 ? 37.172 50.814 -11.148 1.00 29.29 200 SER A C 1
ATOM 1625 O O . SER A 1 200 ? 36.098 50.905 -11.736 1.00 31.63 200 SER A O 1
ATOM 1628 N N . ASN A 1 201 ? 38.262 50.317 -11.737 1.00 28.03 201 ASN A N 1
ATOM 1629 C CA . ASN A 1 201 ? 38.194 49.808 -13.114 1.00 29.83 201 ASN A CA 1
ATOM 1630 C C . ASN A 1 201 ? 38.084 48.281 -13.116 1.00 29.91 201 ASN A C 1
ATOM 1631 O O . ASN A 1 201 ? 38.307 47.624 -14.138 1.00 27.57 201 ASN A O 1
ATOM 1636 N N . ASN A 1 202 ? 37.741 47.729 -11.952 1.00 28.14 202 ASN A N 1
ATOM 1637 C CA . ASN A 1 202 ? 37.565 46.287 -11.763 1.00 27.48 202 ASN A CA 1
ATOM 1638 C C . ASN A 1 202 ? 38.832 45.469 -11.646 1.00 28.24 202 ASN A C 1
ATOM 1639 O O . ASN A 1 202 ? 38.767 44.255 -11.470 1.00 26.76 202 ASN A O 1
ATOM 1644 N N . GLU A 1 203 ? 39.992 46.109 -11.734 1.00 29.51 203 GLU A N 1
ATOM 1645 C CA . GLU A 1 203 ? 41.224 45.351 -11.583 1.00 31.50 203 GLU A CA 1
ATOM 1646 C C . GLU A 1 203 ? 41.484 45.113 -10.103 1.00 31.09 203 GLU A C 1
ATOM 1647 O O . GLU A 1 203 ? 41.066 45.899 -9.260 1.00 30.20 203 GLU A O 1
ATOM 1653 N N . ILE A 1 204 ? 42.162 44.014 -9.796 1.00 31.07 204 ILE A N 1
ATOM 1654 C CA . ILE A 1 204 ? 42.542 43.716 -8.427 1.00 31.70 204 ILE A CA 1
ATOM 1655 C C . ILE A 1 204 ? 44.063 43.621 -8.465 1.00 31.88 204 ILE A C 1
ATOM 1656 O O . ILE A 1 204 ? 44.621 42.833 -9.233 1.00 31.61 204 ILE A O 1
ATOM 1661 N N . ILE A 1 205 ? 44.722 44.448 -7.663 1.00 30.52 205 ILE A N 1
ATOM 1662 C CA . ILE A 1 205 ? 46.179 44.464 -7.594 1.00 30.31 205 ILE A CA 1
ATOM 1663 C C . ILE A 1 205 ? 46.600 43.848 -6.268 1.00 29.40 205 ILE A C 1
ATOM 1664 O O . ILE A 1 205 ? 46.108 44.242 -5.210 1.00 28.20 205 ILE A O 1
ATOM 1669 N N . THR A 1 206 ? 47.515 42.885 -6.332 1.00 28.48 206 THR A N 1
ATOM 1670 C CA . THR A 1 206 ? 47.998 42.189 -5.146 1.00 30.20 206 THR A CA 1
ATOM 1671 C C . THR A 1 206 ? 49.498 42.406 -4.993 1.00 30.35 206 THR A C 1
ATOM 1672 O O . THR A 1 206 ? 50.241 42.311 -5.971 1.00 29.23 206 THR A O 1
ATOM 1676 N N . GLY A 1 207 ? 49.942 42.691 -3.772 1.00 28.99 207 GLY A N 1
ATOM 1677 C CA . GLY A 1 207 ? 51.361 42.906 -3.549 1.00 30.18 207 GLY A CA 1
ATOM 1678 C C . GLY A 1 207 ? 51.730 43.468 -2.192 1.00 29.96 207 GLY A C 1
ATOM 1679 O O . GLY A 1 207 ? 50.871 43.669 -1.331 1.00 30.63 207 GLY A O 1
ATOM 1680 N N . LYS A 1 208 ? 53.023 43.722 -2.012 1.00 29.03 208 LYS A N 1
ATOM 1681 C CA . LYS A 1 208 ? 53.560 44.265 -0.765 1.00 28.14 208 LYS A CA 1
ATOM 1682 C C . LYS A 1 208 ? 53.592 45.791 -0.827 1.00 26.51 208 LYS A C 1
ATOM 1683 O O . LYS A 1 208 ? 54.097 46.370 -1.790 1.00 23.60 208 LYS A O 1
ATOM 1689 N N . VAL A 1 209 ? 53.050 46.447 0.193 1.00 24.58 209 VAL A N 1
ATOM 1690 C CA . VAL A 1 209 ? 53.029 47.909 0.205 1.00 24.72 209 VAL A CA 1
ATOM 1691 C C . VAL A 1 209 ? 54.383 48.466 0.638 1.00 25.92 209 VAL A C 1
ATOM 1692 O O . VAL A 1 209 ? 54.759 48.388 1.808 1.00 25.45 209 VAL A O 1
ATOM 1696 N N . TYR A 1 210 ? 55.104 49.031 -0.326 1.00 23.90 210 TYR A N 1
ATOM 1697 C CA . TYR A 1 210 ? 56.424 49.611 -0.090 1.00 24.24 210 TYR A CA 1
ATOM 1698 C C . TYR A 1 210 ? 56.350 51.031 0.438 1.00 24.83 210 TYR A C 1
ATOM 1699 O O . TYR A 1 210 ? 57.168 51.448 1.277 1.00 23.92 210 TYR A O 1
ATOM 1708 N N . ASP A 1 211 ? 55.377 51.783 -0.060 1.00 24.00 211 ASP A N 1
ATOM 1709 C CA . ASP A 1 211 ? 55.288 53.177 0.322 1.00 24.82 211 ASP A CA 1
ATOM 1710 C C . ASP A 1 211 ? 53.958 53.802 -0.079 1.00 25.63 211 ASP A C 1
ATOM 1711 O O . ASP A 1 211 ? 53.217 53.246 -0.892 1.00 25.95 211 ASP A O 1
ATOM 1716 N N . ILE A 1 212 ? 53.667 54.946 0.532 1.00 24.39 212 ILE A N 1
ATOM 1717 C CA . ILE A 1 212 ? 52.460 55.729 0.266 1.00 25.92 212 ILE A CA 1
ATOM 1718 C C . ILE A 1 212 ? 52.982 57.160 0.202 1.00 28.24 212 ILE A C 1
ATOM 1719 O O . ILE A 1 212 ? 53.691 57.594 1.105 1.00 31.18 212 ILE A O 1
ATOM 1724 N N . ASP A 1 213 ? 52.654 57.884 -0.860 1.00 29.09 213 ASP A N 1
ATOM 1725 C CA . ASP A 1 213 ? 53.117 59.257 -0.994 1.00 30.85 213 ASP A CA 1
ATOM 1726 C C . ASP A 1 213 ? 51.937 60.200 -1.226 1.00 29.40 213 ASP A C 1
ATOM 1727 O O . ASP A 1 213 ? 50.797 59.867 -0.910 1.00 26.60 213 ASP A O 1
ATOM 1732 N N . PHE A 1 214 ? 52.204 61.379 -1.775 1.00 28.12 214 PHE A N 1
ATOM 1733 C CA . PHE A 1 214 ? 51.130 62.342 -2.009 1.00 28.28 214 PHE A CA 1
ATOM 1734 C C . PHE A 1 214 ? 50.188 61.922 -3.134 1.00 28.93 214 PHE A C 1
ATOM 1735 O O . PHE A 1 214 ? 49.051 62.388 -3.201 1.00 27.63 214 PHE A O 1
ATOM 1743 N N . ASP A 1 215 ? 50.658 61.041 -4.011 1.00 29.65 215 ASP A N 1
ATOM 1744 C CA . ASP A 1 215 ? 49.855 60.616 -5.153 1.00 33.35 215 ASP A CA 1
ATOM 1745 C C . ASP A 1 215 ? 49.080 59.321 -4.944 1.00 34.19 215 ASP A C 1
ATOM 1746 O O . ASP A 1 215 ? 48.010 59.126 -5.529 1.00 35.00 215 ASP A O 1
ATOM 1751 N N . GLY A 1 216 ? 49.611 58.433 -4.113 1.00 31.90 216 GLY A N 1
ATOM 1752 C CA . GLY A 1 216 ? 48.920 57.182 -3.882 1.00 30.99 216 GLY A CA 1
ATOM 1753 C C . GLY A 1 216 ? 49.791 56.146 -3.206 1.00 29.96 216 GLY A C 1
ATOM 1754 O O . GLY A 1 216 ? 50.728 56.478 -2.485 1.00 29.68 216 GLY A O 1
ATOM 1755 N N . ILE A 1 217 ? 49.489 54.884 -3.469 1.00 30.18 217 ILE A N 1
ATOM 1756 C CA . ILE A 1 217 ? 50.209 53.780 -2.863 1.00 28.55 217 ILE A CA 1
ATOM 1757 C C . ILE A 1 217 ? 51.161 53.115 -3.858 1.00 28.77 217 ILE A C 1
ATOM 1758 O O . ILE A 1 217 ? 50.904 53.091 -5.068 1.00 27.27 217 ILE A O 1
ATOM 1763 N N . VAL A 1 218 ? 52.276 52.603 -3.337 1.00 28.76 218 VAL A N 1
ATOM 1764 C CA . VAL A 1 218 ? 53.297 51.953 -4.152 1.00 28.21 218 VAL A CA 1
ATOM 1765 C C . VAL A 1 218 ? 53.405 50.497 -3.732 1.00 28.43 218 VAL A C 1
ATOM 1766 O O . VAL A 1 218 ? 53.684 50.193 -2.566 1.00 26.20 218 VAL A O 1
ATOM 1770 N N . LEU A 1 219 ? 53.195 49.598 -4.686 1.00 28.87 219 LEU A N 1
ATOM 1771 C CA . LEU A 1 219 ? 53.228 48.172 -4.391 1.00 29.66 219 LEU A CA 1
ATOM 1772 C C . LEU A 1 219 ? 54.279 47.367 -5.143 1.00 30.57 219 LEU A C 1
ATOM 1773 O O . LEU A 1 219 ? 54.601 47.659 -6.294 1.00 30.83 219 LEU A O 1
ATOM 1778 N N . GLY A 1 220 ? 54.798 46.341 -4.476 1.00 30.58 220 GLY A N 1
ATOM 1779 C CA . GLY A 1 220 ? 55.744 45.441 -5.107 1.00 31.70 220 GLY A CA 1
ATOM 1780 C C . GLY A 1 220 ? 54.883 44.261 -5.527 1.00 32.81 220 GLY A C 1
ATOM 1781 O O . GLY A 1 220 ? 54.429 43.492 -4.678 1.00 31.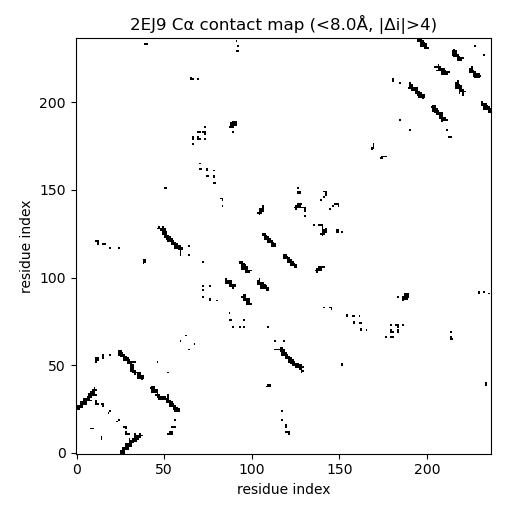23 220 GLY A O 1
ATOM 1782 N N . THR A 1 221 ? 54.631 44.130 -6.826 1.00 33.40 221 THR A N 1
ATOM 1783 C CA . THR A 1 221 ? 53.793 43.051 -7.340 1.00 35.58 221 THR A CA 1
ATOM 1784 C C . THR A 1 221 ? 54.576 42.078 -8.222 1.00 38.66 221 THR A C 1
ATOM 1785 O O . THR A 1 221 ? 55.796 42.166 -8.341 1.00 37.04 221 THR A O 1
ATOM 1789 N N . GLU A 1 222 ? 53.853 41.148 -8.833 1.00 41.31 222 GLU A N 1
ATOM 1790 C CA . GLU A 1 222 ? 54.446 40.160 -9.721 1.00 46.06 222 GLU A CA 1
ATOM 1791 C C . GLU A 1 222 ? 55.028 40.878 -10.940 1.00 46.42 222 GLU A C 1
ATOM 1792 O O . GLU A 1 222 ? 56.016 40.434 -11.524 1.00 48.05 222 GLU A O 1
ATOM 1798 N N . LYS A 1 223 ? 54.404 41.990 -11.316 1.00 47.27 223 LYS A N 1
ATOM 1799 C CA . LYS A 1 223 ? 54.841 42.778 -12.467 1.00 48.55 223 LYS A CA 1
ATOM 1800 C C . LYS A 1 223 ? 55.958 43.762 -12.122 1.00 48.33 223 LYS A C 1
ATOM 1801 O O . LYS A 1 223 ? 56.500 44.428 -13.003 1.00 49.65 223 LYS A O 1
ATOM 1807 N N . GLY A 1 224 ? 56.296 43.854 -10.841 1.00 46.89 224 GLY A N 1
ATOM 1808 C CA . GLY A 1 224 ? 57.336 44.773 -10.417 1.00 45.02 224 GLY A CA 1
ATOM 1809 C C . GLY A 1 224 ? 56.767 45.816 -9.477 1.00 44.24 224 GLY A C 1
ATOM 1810 O O . GLY A 1 224 ? 55.991 45.488 -8.577 1.00 44.69 224 GLY A O 1
ATOM 1811 N N . ILE A 1 225 ? 57.144 47.074 -9.681 1.00 41.50 225 ILE A N 1
ATOM 1812 C CA . ILE A 1 225 ? 56.654 48.157 -8.842 1.00 39.87 225 ILE A CA 1
ATOM 1813 C C . ILE A 1 225 ? 55.473 48.854 -9.510 1.00 40.00 225 ILE A C 1
ATOM 1814 O O . ILE A 1 225 ? 55.585 49.349 -10.630 1.00 38.59 225 ILE A O 1
ATOM 1819 N N . GLU A 1 226 ? 54.339 48.887 -8.818 1.00 38.32 226 GLU A N 1
ATOM 1820 C CA . GLU A 1 226 ? 53.151 49.529 -9.360 1.00 37.56 226 GLU A CA 1
ATOM 1821 C C . GLU A 1 226 ? 52.657 50.629 -8.439 1.00 36.19 226 GLU A C 1
ATOM 1822 O O . GLU A 1 226 ? 52.631 50.471 -7.218 1.00 35.75 226 GLU A O 1
ATOM 1828 N N . ARG A 1 227 ? 52.263 51.747 -9.035 1.00 35.00 227 ARG A N 1
ATOM 1829 C CA . ARG A 1 227 ? 51.767 52.885 -8.284 1.00 36.20 227 ARG A CA 1
ATOM 1830 C C . ARG A 1 227 ? 50.287 53.067 -8.573 1.00 36.14 227 ARG A C 1
ATOM 1831 O O . ARG A 1 227 ? 49.858 53.030 -9.725 1.00 35.33 227 ARG A O 1
ATOM 1839 N N . ILE A 1 228 ? 49.503 53.256 -7.519 1.00 34.74 228 ILE A N 1
ATOM 1840 C CA . ILE A 1 228 ? 48.067 53.406 -7.678 1.00 33.03 228 ILE A CA 1
ATOM 1841 C C . ILE A 1 228 ? 47.551 54.638 -6.959 1.00 33.24 228 ILE A C 1
ATOM 1842 O O . ILE A 1 228 ? 47.831 54.834 -5.777 1.00 31.51 228 ILE A O 1
ATOM 1847 N N . PRO A 1 229 ? 46.792 55.496 -7.669 1.00 33.33 229 PRO A N 1
ATOM 1848 C CA . PRO A 1 229 ? 46.234 56.708 -7.065 1.00 31.79 229 PRO A CA 1
ATOM 1849 C C . PRO A 1 229 ? 45.245 56.289 -5.976 1.00 33.28 229 PRO A C 1
ATOM 1850 O O . PRO A 1 229 ? 44.513 55.310 -6.137 1.00 31.52 229 PRO A O 1
ATOM 1854 N N . SER A 1 230 ? 45.216 57.022 -4.870 1.00 31.75 230 SER A N 1
ATOM 1855 C CA . SER A 1 230 ? 44.320 56.678 -3.770 1.00 33.21 230 SER A CA 1
ATOM 1856 C C . SER A 1 230 ? 42.838 56.775 -4.121 1.00 32.12 230 SER A C 1
ATOM 1857 O O . SER A 1 230 ? 42.023 56.022 -3.588 1.00 29.42 230 SER A O 1
ATOM 1860 N N . GLY A 1 231 ? 42.498 57.704 -5.013 1.00 32.06 231 GLY A N 1
ATOM 1861 C CA . GLY A 1 231 ? 41.111 57.909 -5.397 1.00 30.29 231 GLY A CA 1
ATOM 1862 C C . GLY A 1 231 ? 40.407 56.789 -6.143 1.00 31.09 231 GLY A C 1
ATOM 1863 O O . GLY A 1 231 ? 39.176 56.751 -6.178 1.00 31.04 231 GLY A O 1
ATOM 1864 N N . ILE A 1 232 ? 41.160 55.871 -6.737 1.00 30.83 232 ILE A N 1
ATOM 1865 C CA . ILE A 1 232 ? 40.530 54.784 -7.476 1.00 30.69 232 ILE A CA 1
ATOM 1866 C C . ILE A 1 232 ? 40.525 53.463 -6.713 1.00 31.11 232 ILE A C 1
ATOM 1867 O O . ILE A 1 232 ? 40.104 52.434 -7.246 1.00 27.40 232 ILE A O 1
ATOM 1872 N N . CYS A 1 233 ? 40.978 53.488 -5.462 1.00 29.81 233 CYS A N 1
ATOM 1873 C CA . CYS A 1 233 ? 40.998 52.268 -4.664 1.00 30.73 233 CYS A CA 1
ATOM 1874 C C . CYS A 1 233 ? 39.671 52.112 -3.956 1.00 30.78 233 CYS A C 1
ATOM 1875 O O . CYS A 1 233 ? 39.330 52.907 -3.081 1.00 30.23 233 CYS A O 1
ATOM 1878 N N . ILE A 1 234 ? 38.922 51.086 -4.346 1.00 28.51 234 ILE A N 1
ATOM 1879 C CA . ILE A 1 234 ? 37.616 50.821 -3.763 1.00 31.03 234 ILE A CA 1
ATOM 1880 C C . ILE A 1 234 ? 37.698 50.044 -2.459 1.00 31.72 234 ILE A C 1
ATOM 1881 O O . ILE A 1 234 ? 36.974 50.337 -1.507 1.00 33.01 234 ILE A O 1
ATOM 1886 N N . HIS A 1 235 ? 38.582 49.052 -2.419 1.00 30.80 235 HIS A N 1
ATOM 1887 C CA . HIS A 1 235 ? 38.700 48.206 -1.242 1.00 31.62 235 HIS A CA 1
ATOM 1888 C C . HIS A 1 235 ? 40.123 47.692 -1.087 1.00 32.89 235 HIS A C 1
ATOM 1889 O O . HIS A 1 235 ? 40.748 47.249 -2.060 1.00 29.16 235 HIS A O 1
ATOM 1896 N N . VAL A 1 236 ? 40.626 47.759 0.142 1.00 32.59 236 VAL A N 1
ATOM 1897 C CA . VAL A 1 236 ? 41.976 47.314 0.447 1.00 36.76 236 VAL A CA 1
ATOM 1898 C C . VAL A 1 236 ? 41.947 46.223 1.511 1.00 40.65 236 VAL A C 1
ATOM 1899 O O . VAL A 1 236 ? 41.616 46.485 2.668 1.00 40.50 236 VAL A O 1
ATOM 1903 N N . ARG A 1 237 ? 42.279 45.000 1.118 1.00 44.17 237 ARG A N 1
ATOM 1904 C CA . ARG A 1 237 ? 42.304 43.890 2.067 1.00 49.55 237 ARG A CA 1
ATOM 1905 C C . ARG A 1 237 ? 43.525 43.011 1.799 1.00 49.62 237 ARG A C 1
ATOM 1906 O O . ARG A 1 237 ? 43.367 41.773 1.771 1.00 52.71 237 ARG A O 1
#

Foldseek 3Di:
DAEAEEQEEQAQQVVVVVVVVVPDAFYKYWYQFHNFYDDADGHTDHGDGQKTKMKTKHWPVLDPVLLLQLLLLLLLVVLCVVQAVFAWAAEPPGFTWTDDPNRIAGQWGWDKDDDNTIIMIIIIGAAGDDDDPVRVVRHDYSCVRRVDHDDSVVSVVSSVVSSVVVSVCDVVVVDDSVVSQVSNVVRHPQAQDWKWWQFQVRDIFTAHFPGAGSAGTWGQGPVGIDGDGRNGTDDID

Sequence (237 aa):
MEIIHLSEIDSTNDYAKELAKEGKRNFIVLADKQNNGKGRWGRVWYSDEGGLYFSMVLDSKLYNPKVINLLVPICIIEVLKNYVDKELGLKFPNDIMVKVNDNYKKLGGILTELTDDYMIIGIGINVNNQIRNEIREIAISLKEITGKELDKVEILSNFLKTFESYLEKLKNKEIDDYEILKKYKKYSITIGKQVKILLSNNEIITGKVYDIDFDGIVLGTEKGIERIPSGICIHVR

InterPro domains:
  IPR003142 Biotin protein ligase, C-terminal [PF02237] (190-235)
  IPR004143 Biotinyl protein ligase (BPL) and lipoyl protein ligase (LPL), catalytic domain [PF03099] (9-126)
  IPR004143 Biotinyl protein ligase (BPL) and lipoyl protein ligase (LPL), catalytic domain [PS51733] (1-171)
  IPR004408 Biotin--acetyl-CoA-carboxylase ligase [TIGR00121] (2-235)
  IPR004408 Biotin--acetyl-CoA-carboxylase ligase [cd16442] (3-170)
  IPR045864 Class II Aminoacyl-tRNA synthetase/Biotinyl protein ligase (BPL) and lipoyl protein ligase (LPL) [G3DSA:3.30.930.10] (1-188)
  IPR045864 Class II Aminoacyl-tRNA synthetase/Biotinyl protein ligase (BPL) and lipoyl protein ligase (LPL) [SSF55681] (2-176)

Solvent-accessible surface area: 12149 Å² total; per-residue (Å²): 68,98,73,41,107,43,79,96,31,62,3,5,20,64,73,0,72,103,38,0,159,155,47,71,86,78,0,0,0,21,0,44,71,24,103,87,3,101,10,39,128,64,86,101,40,104,7,59,112,2,2,3,2,2,0,0,0,3,60,14,170,76,56,74,29,99,2,2,54,13,0,2,0,0,0,2,0,31,8,1,114,125,46,8,141,78,103,20,0,0,47,6,19,22,14,0,8,0,60,29,132,126,71,72,38,36,0,0,10,14,47,52,65,96,40,132,83,15,3,1,2,9,4,8,6,8,0,25,7,157,20,113,122,159,58,122,118,99,12,11,2,0,86,94,33,37,66,129,130,17,80,50,113,85,2,10,40,49,6,20,134,30,3,85,53,19,26,97,65,5,120,95,174,122,30,96,50,118,68,1,5,113,63,2,59,158,23,17,28,7,51,46,98,110,10,127,0,61,4,45,88,131,94,113,21,57,4,80,1,119,39,3,40,54,84,6,1,13,0,14,23,164,166,34,103,38,161,15,71,42,43,59,1,50,63,13,158

Radius of gyration: 17.32 Å; Cα contacts (8 Å, |Δi|>4): 470; chains: 1; bounding box: 38×40×42 Å